Protein AF-A0A923IVT3-F1 (afdb_monomer)

pLDDT: mean 83.34, std 15.35, range [34.09, 95.38]

Sequence (209 aa):
MKKLLLTAAFALSLCFAANAQEEVVDNNPAEVTDGKTLSLDELKTQRAALVALAKSEEFLEKLAKADKLEAPKETGIGGLDALTSMAAKLIGQMKTTRGSIPQYYASITGQTMDGSPAGTVTPVQPDQLIALSKMFVTMGVELVKSSKELLTMPGEIKSAGVMKAMKALKSMAYIKNAFVALKQEISFNAKMTQNLIATNKMMHGDKSK

Solvent-accessible surface area (backbone atoms only — not comparable to full-atom values): 11736 Å² total; per-residue (Å²): 113,74,69,62,55,52,54,52,55,52,53,51,55,52,56,50,58,68,66,51,72,82,70,60,40,88,61,46,43,30,65,77,86,72,87,69,87,71,53,74,66,55,45,50,51,55,47,50,53,52,48,51,46,69,65,30,66,70,49,47,50,43,51,54,52,48,71,68,62,69,81,67,78,81,40,87,43,69,71,61,41,50,48,39,51,49,43,49,50,51,51,52,51,48,63,72,48,59,68,53,54,56,52,51,45,19,43,70,68,50,25,37,89,89,69,47,75,40,73,97,59,69,82,75,54,72,65,59,51,52,51,53,38,50,49,28,39,50,54,19,48,53,47,27,54,51,34,57,53,55,66,54,41,64,60,56,40,66,75,59,41,72,74,32,35,60,44,39,53,56,41,51,54,47,37,48,55,40,49,59,36,48,45,52,53,35,25,51,53,23,54,50,43,50,47,50,51,52,48,48,45,63,77,69,48,89,79,86,124

Organism: NCBI:txid2679964

Mean predicted aligned error: 8.21 Å

Secondary structure (DSSP, 8-state):
-HHHHHHHHHHHHHHHHHHHSS----S-TT---------HHHHHHHHHHHHHHHT-HHHHHHHHHHHT--PPPP-S-HHHHHHHHHHHHHHHHHHHHTTHHHHHHHHHHSB-TTSPBP-SPPPPPHHHHHHHHHHHHHHHHHHHHHHHHHTTHHHHHHHT-HHHHHHHHHHHHHHHHHHHHHHHHHHHHHHHHHHHHHHHHHHH-----

Structure (mmCIF, N/CA/C/O backbone):
data_AF-A0A923IVT3-F1
#
_entry.id   AF-A0A923IVT3-F1
#
loop_
_atom_site.group_PDB
_atom_site.id
_atom_site.type_symbol
_atom_site.label_atom_id
_atom_site.label_alt_id
_atom_site.label_comp_id
_atom_site.label_asym_id
_atom_site.label_entity_id
_atom_site.label_seq_id
_atom_site.pdbx_PDB_ins_code
_atom_site.Cartn_x
_atom_site.Cartn_y
_atom_site.Cartn_z
_atom_site.occupancy
_atom_site.B_iso_or_equiv
_atom_site.auth_seq_id
_atom_site.auth_comp_id
_atom_site.auth_asym_id
_atom_site.auth_atom_id
_atom_site.pdbx_PDB_model_num
ATOM 1 N N . MET A 1 1 ? -18.744 11.152 42.049 1.00 49.91 1 MET A N 1
ATOM 2 C CA . MET A 1 1 ? -18.759 10.292 40.839 1.00 49.91 1 MET A CA 1
ATOM 3 C C . MET A 1 1 ? -19.182 11.016 39.553 1.00 49.91 1 MET A C 1
ATOM 5 O O . MET A 1 1 ? -18.473 10.879 38.568 1.00 49.91 1 MET A O 1
ATOM 9 N N . LYS A 1 2 ? -20.246 11.842 39.530 1.00 43.47 2 LYS A N 1
ATOM 10 C CA . LYS A 1 2 ? -20.688 12.558 38.304 1.00 43.47 2 LYS A CA 1
ATOM 11 C C . LYS A 1 2 ? -19.651 13.520 37.690 1.00 43.47 2 LYS A C 1
ATOM 13 O O . LYS A 1 2 ? -19.520 13.556 36.476 1.00 43.47 2 LYS A O 1
ATOM 18 N N . LYS A 1 3 ? -18.876 14.250 38.508 1.00 42.06 3 LYS A N 1
ATOM 19 C CA . LYS A 1 3 ? -17.823 15.161 38.012 1.00 42.06 3 LYS A CA 1
ATOM 20 C C . LYS A 1 3 ? -16.677 14.421 37.305 1.00 42.06 3 LYS A C 1
ATOM 22 O O . LYS A 1 3 ? -16.226 14.888 36.276 1.00 42.06 3 LYS A O 1
ATOM 27 N N . LEU A 1 4 ? -16.274 13.244 37.796 1.00 43.44 4 LEU A N 1
ATOM 28 C CA . LEU A 1 4 ? -15.173 12.459 37.216 1.00 43.44 4 LEU A CA 1
ATOM 29 C C . LEU A 1 4 ? -15.527 11.886 35.828 1.00 43.44 4 LEU A C 1
ATOM 31 O O . LEU A 1 4 ? -14.702 11.894 34.921 1.00 43.44 4 LEU A O 1
ATOM 35 N N . LEU A 1 5 ? -16.775 11.433 35.658 1.00 45.53 5 LEU A N 1
ATOM 36 C CA . LEU A 1 5 ? -17.298 10.932 34.380 1.00 45.53 5 LEU A CA 1
ATOM 37 C C . LEU A 1 5 ? -17.397 12.035 33.320 1.00 45.53 5 LEU A C 1
ATOM 39 O O . LEU A 1 5 ? -17.109 11.788 32.152 1.00 45.53 5 LEU A O 1
ATOM 43 N N . LEU A 1 6 ? -17.768 13.250 33.731 1.00 44.78 6 LEU A N 1
ATOM 44 C CA . LEU A 1 6 ? -17.887 14.389 32.824 1.00 44.78 6 LEU A CA 1
ATOM 45 C C . LEU A 1 6 ? -16.512 14.846 32.315 1.00 44.78 6 LEU A C 1
ATOM 47 O O . LEU A 1 6 ? -16.351 15.079 31.120 1.00 44.78 6 LEU A O 1
ATOM 51 N N . THR A 1 7 ? -15.502 14.887 33.193 1.00 50.62 7 THR A N 1
ATOM 52 C CA . THR A 1 7 ? -14.124 15.231 32.810 1.00 50.62 7 THR A CA 1
ATOM 53 C C . THR A 1 7 ? -13.510 14.179 31.882 1.00 50.62 7 THR A C 1
ATOM 55 O O . THR A 1 7 ? -12.865 14.534 30.899 1.00 50.62 7 THR A O 1
ATOM 58 N N . ALA A 1 8 ? -13.761 12.888 32.134 1.00 51.12 8 ALA A N 1
ATOM 59 C CA . ALA A 1 8 ? -13.281 11.801 31.278 1.00 51.12 8 ALA A CA 1
ATOM 60 C C . ALA A 1 8 ? -13.935 11.814 29.884 1.00 51.12 8 ALA A C 1
ATOM 62 O O . ALA A 1 8 ? -13.245 11.625 28.885 1.00 51.12 8 ALA A O 1
ATOM 63 N N . ALA A 1 9 ? -15.242 12.090 29.796 1.00 51.19 9 ALA A N 1
ATOM 64 C CA . ALA A 1 9 ? -15.951 12.204 28.520 1.00 51.19 9 ALA A CA 1
ATOM 65 C C . ALA A 1 9 ? -15.475 13.410 27.686 1.00 51.19 9 ALA A C 1
ATOM 67 O O . ALA A 1 9 ? -15.351 13.309 26.463 1.00 51.19 9 ALA A O 1
ATOM 68 N N . PHE A 1 10 ? -15.163 14.534 28.342 1.00 51.41 10 PHE A N 1
ATOM 69 C CA . PHE A 1 10 ? -14.658 15.739 27.679 1.00 51.41 10 PHE A CA 1
ATOM 70 C C . PHE A 1 10 ? -13.213 15.562 27.180 1.00 51.41 10 PHE A C 1
ATOM 72 O O . PHE A 1 10 ? -12.909 15.917 26.041 1.00 51.41 10 PHE A O 1
ATOM 79 N N . ALA A 1 11 ? -12.349 14.926 27.981 1.00 54.00 11 ALA A N 1
ATOM 80 C CA . ALA A 1 11 ? -10.982 14.582 27.583 1.00 54.00 11 ALA A CA 1
ATOM 81 C C . ALA A 1 11 ? -10.954 13.577 26.416 1.00 54.00 11 ALA A C 1
ATOM 83 O O . ALA A 1 11 ? -10.226 13.788 25.448 1.00 54.00 11 ALA A O 1
ATOM 84 N N . LEU A 1 12 ? -11.812 12.544 26.442 1.00 52.41 12 LEU A N 1
ATOM 85 C CA . LEU A 1 12 ? -11.971 11.619 25.311 1.00 52.41 12 LEU A CA 1
ATOM 86 C C . LEU A 1 12 ? -12.385 12.373 24.038 1.00 52.41 12 LEU A C 1
ATOM 88 O O . LEU A 1 12 ? -11.792 12.171 22.982 1.00 52.41 12 LEU A O 1
ATOM 92 N N . SER A 1 13 ? -13.377 13.267 24.134 1.00 51.62 13 SER A N 1
ATOM 93 C CA . SER A 1 13 ? -13.879 14.046 22.994 1.00 51.62 13 SER A CA 1
ATOM 94 C C . SER A 1 13 ? -12.799 14.913 22.335 1.00 51.62 13 SER A C 1
ATOM 96 O O . SER A 1 13 ? -12.764 14.995 21.108 1.00 51.62 13 SER A O 1
ATOM 98 N N . LEU A 1 14 ? -11.926 15.544 23.126 1.00 49.97 14 LEU A N 1
ATOM 99 C CA . LEU A 1 14 ? -10.821 16.368 22.622 1.00 49.97 14 LEU A CA 1
ATOM 100 C C . LEU A 1 14 ? -9.714 15.516 21.981 1.00 49.97 14 LEU A C 1
ATOM 102 O O . LEU A 1 14 ? -9.237 15.856 20.899 1.00 49.97 14 LEU A O 1
ATOM 106 N N . CYS A 1 15 ? -9.363 14.372 22.580 1.00 52.56 15 CYS A N 1
ATOM 107 C CA . CYS A 1 15 ? -8.371 13.454 22.013 1.00 52.56 15 CYS A CA 1
ATOM 108 C C . CYS A 1 15 ? -8.824 12.825 20.683 1.00 52.56 15 CYS A C 1
ATOM 110 O O . CYS A 1 15 ? -7.989 12.592 19.808 1.00 52.56 15 CYS A O 1
ATOM 112 N N . PHE A 1 16 ? -10.123 12.557 20.502 1.00 50.38 16 PHE A N 1
ATOM 113 C CA . PHE A 1 16 ? -10.639 12.022 19.238 1.00 50.38 16 PHE A CA 1
ATOM 114 C C . PHE A 1 16 ? -10.675 13.065 18.114 1.00 50.38 16 PHE A C 1
ATOM 116 O O . PHE A 1 16 ? -10.374 12.712 16.978 1.00 50.38 16 PHE A O 1
ATOM 123 N N . ALA A 1 17 ? -11.016 14.323 18.417 1.00 47.88 17 ALA A N 1
ATOM 124 C CA . ALA A 1 17 ? -11.112 15.383 17.413 1.00 47.88 17 ALA A CA 1
ATOM 125 C C . ALA A 1 17 ? -9.734 15.818 16.882 1.00 47.88 17 ALA A C 1
ATOM 127 O O . ALA A 1 17 ? -9.557 15.906 15.672 1.00 47.88 17 ALA A O 1
ATOM 128 N N . ALA A 1 18 ? -8.745 16.012 17.763 1.00 42.53 18 ALA A N 1
ATOM 129 C CA . ALA A 1 18 ? -7.409 16.461 17.358 1.00 42.53 18 ALA A CA 1
ATOM 130 C C . ALA A 1 18 ? -6.638 15.402 16.548 1.00 42.53 18 ALA A C 1
ATOM 132 O O . ALA A 1 18 ? -5.974 15.733 15.576 1.00 42.53 18 ALA A O 1
ATOM 133 N N . ASN A 1 19 ? -6.773 14.113 16.889 1.00 46.75 19 ASN A N 1
ATOM 134 C CA . ASN A 1 19 ? -6.046 13.050 16.188 1.00 46.75 19 ASN A CA 1
ATOM 135 C C . ASN A 1 19 ? -6.720 12.589 14.879 1.00 46.75 19 ASN A C 1
ATOM 137 O O . ASN A 1 19 ? -6.150 11.758 14.179 1.00 46.75 19 ASN A O 1
ATOM 141 N N . ALA A 1 20 ? -7.962 12.985 14.577 1.00 44.94 20 ALA A N 1
ATOM 142 C CA . ALA A 1 20 ? -8.670 12.520 13.373 1.00 44.94 20 ALA A CA 1
ATOM 143 C C . ALA A 1 20 ? -8.278 13.293 12.101 1.00 44.94 20 ALA A C 1
ATOM 145 O O . ALA A 1 20 ? -8.472 12.785 11.001 1.00 44.94 20 ALA A O 1
ATOM 146 N N . GLN A 1 21 ? -7.728 14.500 12.250 1.00 47.06 21 GLN A N 1
ATOM 147 C CA . GLN A 1 21 ? -7.493 15.428 11.143 1.00 47.06 21 GLN A CA 1
ATOM 148 C C . GLN A 1 21 ? -6.134 15.230 10.443 1.00 47.06 21 GLN A C 1
ATOM 150 O O . GLN A 1 21 ? -5.977 15.661 9.308 1.00 47.06 21 GLN A O 1
ATOM 155 N N . GLU A 1 22 ? -5.171 14.555 11.081 1.00 47.44 22 GLU A N 1
ATOM 156 C CA . GLU A 1 22 ? -3.781 14.455 10.595 1.00 47.44 22 GLU A CA 1
ATOM 157 C C . GLU A 1 22 ? -3.505 13.248 9.670 1.00 47.44 22 GLU A C 1
ATOM 159 O O . GLU A 1 22 ? -2.456 13.177 9.036 1.00 47.44 22 GLU A O 1
ATOM 164 N N . GLU A 1 23 ? -4.446 12.307 9.533 1.00 57.28 23 GLU A N 1
ATOM 165 C CA . GLU A 1 23 ? -4.222 11.025 8.831 1.00 57.28 23 GLU A CA 1
ATOM 166 C C . GLU A 1 23 ? -5.288 10.690 7.777 1.00 57.28 23 GLU A C 1
ATOM 168 O O . GLU A 1 23 ? -5.438 9.535 7.366 1.00 57.28 23 GLU A O 1
ATOM 173 N N . VAL A 1 24 ? -6.041 11.687 7.312 1.00 65.44 24 VAL A N 1
ATOM 174 C CA . VAL A 1 24 ? -6.995 11.466 6.222 1.00 65.44 24 VAL A CA 1
ATOM 175 C C . VAL A 1 24 ? -6.224 11.161 4.936 1.00 65.44 24 VAL A C 1
ATOM 177 O O . VAL A 1 24 ? -5.311 11.880 4.521 1.00 65.44 24 VAL A O 1
ATOM 180 N N . VAL A 1 25 ? -6.558 10.038 4.303 1.00 75.88 25 VAL A N 1
ATOM 181 C CA . VAL A 1 25 ? -6.079 9.715 2.961 1.00 75.88 25 VAL A CA 1
ATOM 182 C C . VAL A 1 25 ? -7.060 10.331 1.969 1.00 75.88 25 VAL A C 1
ATOM 184 O O . VAL A 1 25 ? -8.093 9.745 1.659 1.00 75.88 25 VAL A O 1
ATOM 187 N N . ASP A 1 26 ? -6.746 11.543 1.511 1.00 79.94 26 ASP A N 1
ATOM 188 C CA . ASP A 1 26 ? -7.652 12.328 0.659 1.00 79.94 26 ASP A CA 1
ATOM 189 C C . ASP A 1 26 ? -7.640 11.892 -0.811 1.00 79.94 26 ASP A C 1
ATOM 191 O O . ASP A 1 26 ? -8.651 12.012 -1.503 1.00 79.94 26 ASP A O 1
ATOM 195 N N . ASN A 1 27 ? -6.513 11.343 -1.270 1.00 83.44 27 ASN A N 1
ATOM 196 C CA . ASN A 1 27 ? -6.292 10.908 -2.647 1.00 83.44 27 ASN A CA 1
ATOM 197 C C . ASN A 1 27 ? -5.852 9.448 -2.685 1.00 83.44 27 ASN A C 1
ATOM 199 O O . ASN A 1 27 ? -5.198 8.965 -1.755 1.00 83.44 27 ASN A O 1
ATOM 203 N N . ASN A 1 28 ? -6.176 8.755 -3.778 1.00 87.44 28 ASN A N 1
ATOM 204 C CA . ASN A 1 28 ? -5.785 7.364 -3.946 1.00 87.44 28 ASN A CA 1
ATOM 205 C C . ASN A 1 28 ? -4.244 7.270 -4.018 1.00 87.44 28 ASN A C 1
ATOM 207 O O . ASN A 1 28 ? -3.651 7.792 -4.959 1.00 87.44 28 ASN A O 1
ATOM 211 N N . PRO A 1 29 ? -3.568 6.592 -3.069 1.00 84.62 29 PRO A N 1
ATOM 212 C CA . PRO A 1 29 ? -2.105 6.508 -3.056 1.00 84.62 29 PRO A CA 1
ATOM 213 C C . PRO A 1 29 ? -1.514 5.786 -4.275 1.00 84.62 29 PRO A C 1
ATOM 215 O O . PRO A 1 29 ? -0.323 5.952 -4.549 1.00 84.62 29 PRO A O 1
ATOM 218 N N . ALA A 1 30 ? -2.323 4.993 -4.982 1.00 86.75 30 ALA A N 1
ATOM 219 C CA . ALA A 1 30 ? -1.952 4.298 -6.210 1.00 86.75 30 ALA A CA 1
ATOM 220 C C . ALA A 1 30 ? -2.252 5.092 -7.491 1.00 86.75 30 ALA A C 1
ATOM 222 O O . ALA A 1 30 ? -1.896 4.640 -8.583 1.00 86.75 30 ALA A O 1
ATOM 223 N N . GLU A 1 31 ? -2.911 6.246 -7.384 1.00 79.81 31 GLU A N 1
ATOM 224 C CA . GLU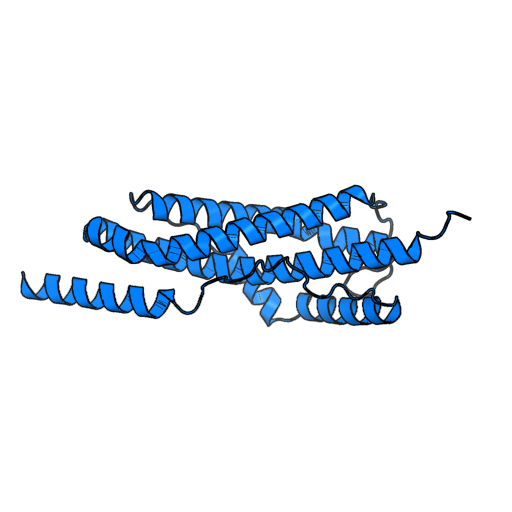 A 1 31 ? -3.131 7.125 -8.524 1.00 79.81 31 GLU A CA 1
ATOM 225 C C . GLU A 1 31 ? -1.811 7.776 -8.935 1.00 79.81 31 GLU A C 1
ATOM 227 O O . GLU A 1 31 ? -1.041 8.268 -8.107 1.00 79.81 31 GLU A O 1
ATOM 232 N N . VAL A 1 32 ? -1.533 7.743 -10.234 1.00 66.94 32 VAL A N 1
ATOM 233 C CA . VAL A 1 32 ? -0.374 8.410 -10.816 1.00 66.94 32 VAL A CA 1
ATOM 234 C C . VAL A 1 32 ? -0.904 9.484 -11.737 1.00 66.94 32 VAL A C 1
ATOM 236 O O . VAL A 1 32 ? -1.558 9.209 -12.738 1.00 66.94 32 VAL A O 1
ATOM 239 N N . THR A 1 33 ? -0.665 10.719 -11.318 1.00 56.59 33 THR A N 1
ATOM 240 C CA . THR A 1 33 ? -1.232 11.938 -11.896 1.00 56.59 33 THR A CA 1
ATOM 241 C C . THR A 1 33 ? -0.481 12.423 -13.131 1.00 56.59 33 THR A C 1
ATOM 243 O O . THR A 1 33 ? -0.983 13.274 -13.860 1.00 56.59 33 THR A O 1
ATOM 246 N N . ASP A 1 34 ? 0.702 11.871 -13.404 1.00 56.25 34 ASP A N 1
ATOM 247 C CA . ASP A 1 34 ? 1.522 12.292 -14.532 1.00 56.25 34 ASP A CA 1
ATOM 248 C C . ASP A 1 34 ? 1.176 11.472 -15.779 1.00 56.25 34 ASP A C 1
ATOM 250 O O . ASP A 1 34 ? 1.720 10.398 -16.022 1.00 56.25 34 ASP A O 1
ATOM 254 N N . GLY A 1 35 ? 0.297 12.020 -16.622 1.00 57.41 35 GLY A N 1
ATOM 255 C CA . GLY A 1 35 ? 0.007 11.506 -17.969 1.00 57.41 35 GLY A CA 1
ATOM 256 C C . GLY A 1 35 ? 1.160 11.678 -18.973 1.00 57.41 35 GLY A C 1
ATOM 257 O O . GLY A 1 35 ? 0.973 11.474 -20.173 1.00 57.41 35 GLY A O 1
ATOM 258 N N . LYS A 1 36 ? 2.351 12.083 -18.513 1.00 68.38 36 LYS A N 1
ATOM 259 C CA . LYS A 1 36 ? 3.537 12.248 -19.354 1.00 68.38 36 LYS A CA 1
ATOM 260 C C . LYS A 1 36 ? 4.105 10.871 -19.699 1.00 68.38 36 LYS A C 1
ATOM 262 O O . LYS A 1 36 ? 4.458 10.091 -18.819 1.00 68.38 36 LYS A O 1
ATOM 267 N N . THR A 1 37 ? 4.258 10.595 -20.992 1.00 77.00 37 THR A N 1
ATOM 268 C CA . THR A 1 37 ? 5.040 9.436 -21.441 1.00 77.00 37 THR A CA 1
ATOM 269 C C . THR A 1 37 ? 6.512 9.702 -21.134 1.00 77.00 37 THR A C 1
ATOM 271 O O . THR A 1 37 ? 7.089 10.653 -21.657 1.00 77.00 37 THR A O 1
ATOM 274 N N . LEU A 1 38 ? 7.098 8.894 -20.250 1.00 84.25 38 LEU A N 1
ATOM 275 C CA . LEU A 1 38 ? 8.507 8.984 -19.874 1.00 84.25 38 LEU A CA 1
ATOM 276 C C . LEU A 1 38 ? 9.379 8.224 -20.877 1.00 84.25 38 LEU A C 1
ATOM 278 O O . LEU A 1 38 ? 8.995 7.166 -21.374 1.00 84.25 38 LEU A O 1
ATOM 282 N N . SER A 1 39 ? 10.569 8.750 -21.145 1.00 89.56 39 SER A N 1
ATOM 283 C CA . SER A 1 39 ? 11.627 8.044 -21.869 1.00 89.56 39 SER A CA 1
ATOM 284 C C . SER A 1 39 ? 12.197 6.883 -21.044 1.00 89.56 39 SER A C 1
ATOM 286 O O . SER A 1 39 ? 12.030 6.814 -19.824 1.00 89.56 39 SER A O 1
ATOM 288 N N . LEU A 1 40 ? 12.935 5.976 -21.693 1.00 88.94 40 LEU A N 1
ATOM 289 C CA . LEU A 1 40 ? 13.539 4.829 -21.011 1.00 88.94 40 LEU A CA 1
ATOM 290 C C . LEU A 1 40 ? 14.540 5.255 -19.923 1.00 88.94 40 LEU A C 1
ATOM 292 O O . LEU A 1 40 ? 14.640 4.596 -18.888 1.00 88.94 40 LEU A O 1
ATOM 296 N N . ASP A 1 41 ? 15.257 6.359 -20.1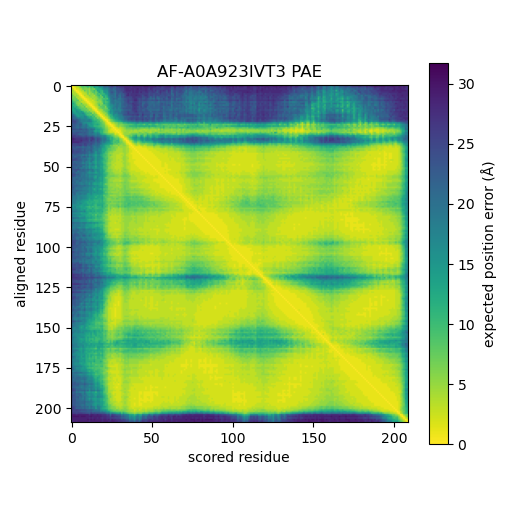27 1.00 91.25 41 ASP A N 1
ATOM 297 C CA . ASP A 1 41 ? 16.225 6.868 -19.152 1.00 91.25 41 ASP A CA 1
ATOM 298 C C . ASP A 1 41 ? 15.543 7.591 -17.981 1.00 91.25 41 ASP A C 1
ATOM 300 O O . ASP A 1 41 ? 15.950 7.412 -16.827 1.00 91.25 41 ASP A O 1
ATOM 304 N N . GLU A 1 42 ? 14.437 8.302 -18.228 1.00 90.75 42 GLU A N 1
ATOM 305 C CA . GLU A 1 42 ? 13.569 8.817 -17.159 1.00 90.75 42 GLU A CA 1
ATOM 306 C C . GLU A 1 42 ? 12.962 7.661 -16.341 1.00 90.75 42 GLU A C 1
ATOM 308 O O . GLU A 1 42 ? 12.973 7.707 -15.109 1.00 90.75 42 GLU A O 1
ATOM 313 N N . LEU A 1 43 ? 12.515 6.579 -16.995 1.00 92.06 43 LEU A N 1
ATOM 314 C CA . LEU A 1 43 ? 12.004 5.381 -16.319 1.00 92.06 43 LEU A CA 1
ATOM 315 C C . LEU A 1 43 ? 13.080 4.685 -15.481 1.00 92.06 43 LEU A C 1
ATOM 317 O O . LEU A 1 43 ? 12.803 4.289 -14.348 1.00 92.06 43 LEU A O 1
ATOM 321 N N . LYS A 1 44 ? 14.313 4.555 -15.990 1.00 92.38 44 LYS A N 1
ATOM 322 C CA . LYS A 1 44 ? 15.449 4.027 -15.213 1.00 92.38 44 LYS A CA 1
ATOM 323 C C . LYS A 1 44 ? 15.739 4.891 -13.989 1.00 92.38 44 LYS A C 1
ATOM 325 O O . LYS A 1 44 ? 15.919 4.340 -12.906 1.00 92.38 44 LYS A O 1
ATOM 330 N N . THR A 1 45 ? 15.736 6.211 -14.148 1.00 93.44 45 THR A N 1
ATOM 331 C CA . THR A 1 45 ? 15.995 7.164 -13.058 1.00 93.44 45 THR A CA 1
ATOM 332 C C . THR A 1 45 ? 14.919 7.074 -11.979 1.00 93.44 45 THR A C 1
ATOM 334 O O . THR A 1 45 ? 15.229 6.890 -10.801 1.00 93.44 45 THR A O 1
ATOM 337 N N . GLN A 1 46 ? 13.646 7.115 -12.379 1.00 91.94 46 GLN A N 1
ATOM 338 C CA . GLN A 1 46 ? 12.513 6.962 -11.466 1.00 91.94 46 GLN A CA 1
ATOM 339 C C . GLN A 1 46 ? 12.580 5.623 -10.720 1.00 91.94 46 GLN A C 1
ATOM 341 O O . GLN A 1 46 ? 12.391 5.568 -9.505 1.00 91.94 46 GLN A O 1
ATOM 346 N N . ARG A 1 47 ? 12.896 4.538 -11.432 1.00 94.06 47 ARG A N 1
ATOM 347 C CA . ARG A 1 47 ? 13.045 3.206 -10.846 1.00 94.06 47 ARG A CA 1
ATOM 348 C C . ARG A 1 47 ? 14.195 3.132 -9.850 1.00 94.06 47 ARG A C 1
ATOM 350 O O . ARG A 1 47 ? 14.013 2.541 -8.793 1.00 94.06 47 ARG A O 1
ATOM 357 N N . ALA A 1 48 ? 15.342 3.740 -10.146 1.00 93.56 48 ALA A N 1
ATOM 358 C CA . ALA A 1 48 ? 16.472 3.788 -9.221 1.00 93.56 48 ALA A CA 1
ATOM 359 C C . ALA A 1 48 ? 16.098 4.507 -7.915 1.00 93.56 48 ALA A C 1
ATOM 361 O O . ALA A 1 48 ? 16.406 4.007 -6.834 1.00 93.56 48 ALA A O 1
ATOM 362 N N . ALA A 1 49 ? 15.354 5.615 -7.999 1.00 93.75 49 ALA A N 1
ATOM 363 C CA . ALA A 1 49 ? 14.832 6.309 -6.822 1.00 93.75 49 ALA A CA 1
ATOM 364 C C . ALA A 1 49 ? 13.849 5.438 -6.017 1.00 93.75 49 ALA A C 1
ATOM 366 O O . ALA A 1 49 ? 13.922 5.397 -4.790 1.00 93.75 49 ALA A O 1
ATOM 367 N N . LEU A 1 50 ? 12.967 4.690 -6.689 1.00 94.38 50 LEU A N 1
ATOM 368 C CA . LEU A 1 50 ? 12.058 3.751 -6.022 1.00 94.38 50 LEU A CA 1
ATOM 369 C C . LEU A 1 50 ? 12.815 2.588 -5.362 1.00 94.38 50 LEU A C 1
ATOM 371 O O . LEU A 1 50 ? 12.486 2.207 -4.244 1.00 94.38 50 LEU A O 1
ATOM 375 N N . VAL A 1 51 ? 13.847 2.041 -6.008 1.00 94.88 51 VAL A N 1
ATOM 376 C CA . VAL A 1 51 ? 14.712 1.009 -5.411 1.00 94.88 51 VAL A CA 1
ATOM 377 C C . VAL A 1 51 ? 15.460 1.558 -4.193 1.00 94.88 51 VAL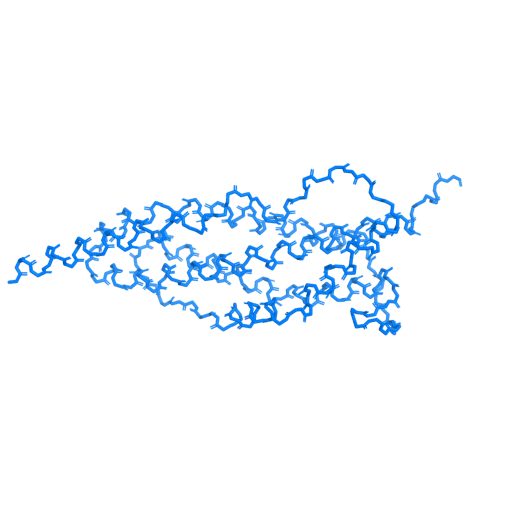 A C 1
ATOM 379 O O . VAL A 1 51 ? 15.561 0.863 -3.186 1.00 94.88 51 VAL A O 1
ATOM 382 N N . ALA A 1 52 ? 15.954 2.797 -4.253 1.00 94.38 52 ALA A N 1
ATOM 383 C CA . ALA A 1 52 ? 16.592 3.450 -3.113 1.00 94.38 52 ALA A CA 1
ATOM 384 C C . ALA A 1 52 ? 15.608 3.642 -1.948 1.00 94.38 52 ALA A C 1
ATOM 386 O O . ALA A 1 52 ? 15.948 3.323 -0.811 1.00 94.38 52 ALA A O 1
ATOM 387 N N . LEU A 1 53 ? 14.373 4.073 -2.232 1.00 92.44 53 LEU A N 1
ATOM 388 C CA . LEU A 1 53 ? 13.303 4.151 -1.235 1.00 92.44 53 LEU A CA 1
ATOM 389 C C . LEU A 1 53 ? 13.007 2.778 -0.618 1.00 92.44 53 LEU A C 1
ATOM 391 O O . LEU A 1 53 ? 12.917 2.672 0.596 1.00 92.44 53 LEU A O 1
ATOM 395 N N . ALA A 1 54 ? 12.911 1.720 -1.429 1.00 92.00 54 ALA A N 1
ATOM 396 C CA . ALA A 1 54 ? 12.643 0.363 -0.944 1.00 92.00 54 ALA A CA 1
ATOM 397 C C . ALA A 1 54 ? 13.729 -0.174 0.006 1.00 92.00 54 ALA A C 1
ATOM 399 O O . ALA A 1 54 ? 13.464 -1.076 0.798 1.00 92.00 54 ALA A O 1
ATOM 400 N N . LYS A 1 55 ? 14.948 0.369 -0.091 1.00 91.19 55 LYS A N 1
ATOM 401 C CA . LYS A 1 55 ? 16.100 0.025 0.750 1.00 91.19 55 LYS A CA 1
ATOM 402 C C . LYS A 1 55 ? 16.312 0.999 1.907 1.00 91.19 55 LYS A C 1
ATOM 404 O O . LYS A 1 55 ? 17.206 0.763 2.716 1.00 91.19 55 LYS A O 1
ATOM 409 N N . SER A 1 56 ? 15.562 2.099 1.974 1.00 92.75 56 SER A N 1
ATOM 410 C CA . SER A 1 56 ? 15.755 3.078 3.036 1.00 92.75 56 SER A CA 1
ATOM 411 C C . SER A 1 56 ? 15.320 2.486 4.372 1.00 92.75 56 SER A C 1
ATOM 413 O O . SER A 1 56 ? 14.300 1.800 4.468 1.00 92.75 56 SER A O 1
ATOM 415 N N . GLU A 1 57 ? 16.097 2.763 5.416 1.00 92.88 57 GLU A N 1
ATOM 416 C CA . GLU A 1 57 ? 15.791 2.314 6.776 1.00 92.88 57 GLU A CA 1
ATOM 417 C C . GLU 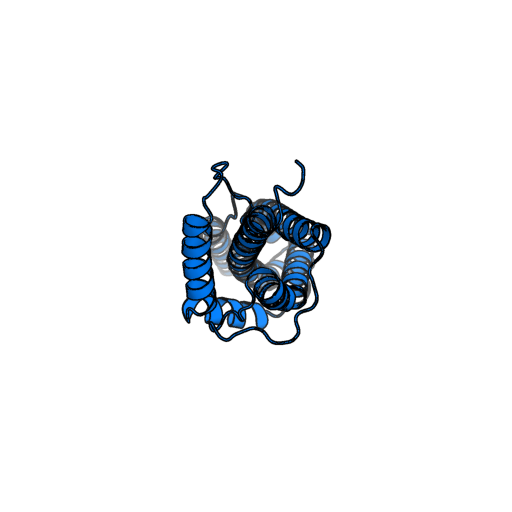A 1 57 ? 14.398 2.781 7.204 1.00 92.88 57 GLU A C 1
ATOM 419 O O . GLU A 1 57 ? 13.606 1.991 7.706 1.00 92.88 57 GLU A O 1
ATOM 424 N N . GLU A 1 58 ? 14.046 4.028 6.880 1.00 89.75 58 GLU A N 1
ATOM 425 C CA . GLU A 1 58 ? 12.727 4.589 7.163 1.00 89.75 58 GLU A CA 1
ATOM 426 C C . GLU A 1 58 ? 11.593 3.739 6.562 1.00 89.75 58 GLU A C 1
ATOM 428 O O . GLU A 1 58 ? 10.614 3.427 7.244 1.00 89.75 58 GLU A O 1
ATOM 433 N N . PHE A 1 59 ? 11.715 3.342 5.291 1.00 88.56 59 PHE A N 1
ATOM 434 C CA . PHE A 1 59 ? 10.698 2.534 4.622 1.00 88.56 59 PHE A CA 1
ATOM 435 C C . PHE A 1 59 ? 10.633 1.121 5.210 1.00 88.56 59 PHE A C 1
ATOM 437 O O . PHE A 1 59 ? 9.544 0.629 5.511 1.00 88.56 59 PHE A O 1
ATOM 444 N N . LEU A 1 60 ? 11.787 0.495 5.449 1.00 90.75 60 LEU A N 1
ATOM 445 C CA . LEU A 1 60 ? 11.874 -0.839 6.045 1.00 90.75 60 LEU A CA 1
ATOM 446 C C . LEU A 1 60 ? 11.308 -0.876 7.470 1.00 90.75 60 LEU A C 1
ATOM 448 O O . LEU A 1 60 ? 10.585 -1.809 7.821 1.00 90.75 60 LEU A O 1
ATOM 452 N N . GLU A 1 61 ? 11.560 0.153 8.278 1.00 90.62 61 GLU A N 1
ATOM 453 C CA . GLU A 1 61 ? 10.965 0.285 9.605 1.00 90.62 61 GLU A CA 1
ATOM 454 C C . GLU A 1 61 ? 9.444 0.399 9.547 1.00 90.62 61 GLU A C 1
ATOM 456 O O . GLU A 1 61 ? 8.744 -0.205 10.364 1.00 90.62 61 GLU A O 1
ATOM 461 N N . LYS A 1 62 ? 8.919 1.189 8.605 1.00 87.69 62 LYS A N 1
ATOM 462 C CA . LYS A 1 62 ? 7.475 1.362 8.414 1.00 87.69 62 LYS A CA 1
ATOM 463 C C . LYS A 1 62 ? 6.814 0.045 8.014 1.00 87.69 62 LYS A C 1
ATOM 465 O O . LYS A 1 62 ? 5.793 -0.309 8.603 1.00 87.69 62 LYS A O 1
ATOM 470 N N . LEU A 1 63 ? 7.437 -0.723 7.116 1.00 88.50 63 LEU A N 1
ATOM 471 C CA . LEU A 1 63 ? 6.988 -2.077 6.776 1.00 88.50 63 LEU A CA 1
ATOM 472 C C . LEU A 1 63 ? 7.038 -3.016 7.984 1.00 88.50 63 LEU A C 1
ATOM 474 O O . LEU A 1 63 ? 6.057 -3.694 8.276 1.00 88.50 63 LEU A O 1
ATOM 478 N N . ALA A 1 64 ? 8.138 -3.018 8.738 1.00 90.44 64 ALA A N 1
ATOM 479 C CA . ALA A 1 64 ? 8.278 -3.867 9.918 1.00 90.44 64 ALA A CA 1
ATOM 480 C C . ALA A 1 64 ? 7.258 -3.517 11.017 1.00 90.44 64 ALA A C 1
ATOM 482 O O . ALA A 1 64 ? 6.741 -4.408 11.694 1.00 90.44 64 ALA A O 1
ATOM 483 N N . LYS A 1 65 ? 6.945 -2.227 11.197 1.00 88.69 65 LYS A N 1
ATOM 484 C CA . LYS A 1 65 ? 5.886 -1.757 12.103 1.00 88.69 65 LYS A CA 1
ATOM 485 C C . LYS A 1 65 ? 4.518 -2.238 11.626 1.00 88.69 65 LYS A C 1
ATOM 487 O O . LYS A 1 65 ? 3.781 -2.795 12.434 1.00 88.69 65 LYS A O 1
ATOM 492 N N . ALA A 1 66 ? 4.218 -2.100 10.333 1.00 88.38 66 ALA A N 1
ATOM 493 C CA . ALA A 1 66 ? 2.986 -2.605 9.728 1.00 88.38 66 ALA A CA 1
ATOM 494 C C . ALA A 1 66 ? 2.837 -4.122 9.904 1.00 88.38 66 ALA A C 1
ATOM 496 O O . ALA A 1 66 ? 1.755 -4.624 10.204 1.00 88.38 66 ALA A O 1
ATOM 497 N N . ASP A 1 67 ? 3.942 -4.857 9.775 1.00 89.31 67 ASP A N 1
ATOM 498 C CA . ASP A 1 67 ? 3.930 -6.309 9.872 1.00 89.31 67 ASP A CA 1
ATOM 499 C C . ASP A 1 67 ? 3.626 -6.811 11.284 1.00 89.31 67 ASP A C 1
ATOM 501 O O . ASP A 1 67 ? 3.007 -7.870 11.424 1.00 89.31 67 ASP A O 1
ATOM 505 N N . LYS A 1 68 ? 3.995 -6.023 12.298 1.00 91.81 68 LYS A N 1
ATOM 506 C CA . LYS A 1 68 ? 3.733 -6.272 13.721 1.00 91.81 68 LYS A CA 1
ATOM 507 C C . LYS A 1 68 ? 2.374 -5.752 14.198 1.00 91.81 68 LYS A C 1
ATOM 509 O O . LYS A 1 68 ? 2.057 -5.912 15.374 1.00 91.81 68 LYS A O 1
ATOM 514 N N . LEU A 1 69 ? 1.585 -5.103 13.338 1.00 91.81 69 LEU A N 1
ATOM 515 C CA . LEU A 1 69 ? 0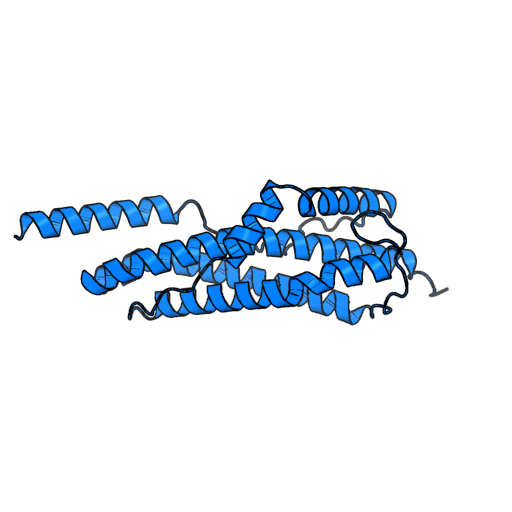.249 -4.656 13.717 1.00 91.81 69 LEU A CA 1
ATOM 516 C C . LEU A 1 69 ? -0.661 -5.866 13.935 1.00 91.81 69 LEU A C 1
ATOM 518 O O . LEU A 1 69 ? -0.925 -6.645 13.020 1.00 91.81 69 LEU A O 1
ATOM 522 N N . GLU A 1 70 ? -1.174 -5.980 15.155 1.00 92.06 70 GLU A N 1
ATOM 523 C CA . GLU A 1 70 ? -2.154 -6.989 15.537 1.00 92.06 70 GLU A CA 1
ATOM 524 C C . GLU A 1 70 ? -3.534 -6.352 15.643 1.00 92.06 70 GLU A C 1
ATOM 526 O O . GLU A 1 70 ? -3.726 -5.360 16.354 1.00 92.06 70 GLU A O 1
ATOM 531 N N . ALA A 1 71 ? -4.502 -6.931 14.933 1.00 92.56 71 ALA A N 1
ATOM 532 C CA . ALA A 1 71 ? -5.875 -6.464 14.989 1.00 92.56 71 ALA A CA 1
ATOM 533 C C . ALA A 1 71 ? -6.427 -6.646 16.417 1.00 92.56 71 ALA A C 1
ATOM 535 O O . ALA A 1 71 ? -6.380 -7.754 16.964 1.00 92.56 71 ALA A O 1
ATOM 536 N N . PRO A 1 72 ? -6.954 -5.584 17.050 1.00 91.75 72 PRO A N 1
ATOM 537 C CA . PRO A 1 72 ? -7.568 -5.702 18.361 1.00 91.75 72 PRO A CA 1
ATOM 538 C C . PRO A 1 72 ? -8.870 -6.503 18.285 1.00 91.75 72 PRO A C 1
ATOM 540 O O . PRO A 1 72 ? -9.492 -6.640 17.234 1.00 91.75 72 PRO A O 1
ATOM 543 N N . LYS A 1 73 ? -9.317 -6.999 19.443 1.00 92.31 73 LYS A N 1
ATOM 544 C CA . LYS A 1 73 ? -10.641 -7.620 19.573 1.00 92.31 73 LYS A CA 1
ATOM 545 C C . LYS A 1 73 ? -11.744 -6.611 19.259 1.00 92.31 73 LYS A C 1
ATOM 547 O O . LYS A 1 73 ? -11.597 -5.423 19.547 1.00 92.31 73 LYS A O 1
ATOM 552 N N . GLU A 1 74 ? -12.871 -7.130 18.784 1.00 93.12 74 GLU A N 1
ATOM 553 C CA . GLU A 1 74 ? -14.060 -6.341 18.476 1.00 93.12 74 GLU A CA 1
ATOM 554 C C . GLU A 1 74 ? -14.499 -5.447 19.643 1.00 93.12 74 GLU A C 1
ATOM 556 O O . GLU A 1 74 ? -14.486 -5.804 20.835 1.00 93.12 74 GLU A O 1
ATOM 561 N N . THR A 1 75 ? -14.902 -4.245 19.264 1.00 91.75 75 THR A N 1
ATOM 562 C CA . THR A 1 75 ? -15.348 -3.179 20.155 1.00 91.75 75 THR A CA 1
ATOM 563 C C . THR A 1 75 ? -16.848 -3.268 20.426 1.00 91.75 75 THR A C 1
ATOM 565 O O . THR A 1 75 ? -17.307 -2.807 21.478 1.00 91.75 75 THR A O 1
ATOM 568 N N . GLY A 1 76 ? -17.603 -3.903 19.522 1.00 91.12 76 GLY A N 1
ATOM 569 C CA . GLY A 1 76 ? -19.063 -3.927 19.512 1.00 91.12 76 GLY A CA 1
ATOM 570 C C . GLY A 1 76 ? -19.670 -2.638 18.951 1.00 91.12 76 GLY A C 1
ATOM 571 O O . GLY A 1 76 ? -20.807 -2.303 19.312 1.00 91.12 76 GLY A O 1
ATOM 572 N N . ILE A 1 77 ? -18.897 -1.893 18.151 1.00 91.62 77 ILE A N 1
ATOM 573 C CA . ILE A 1 77 ? -19.302 -0.706 17.388 1.00 91.62 77 ILE A CA 1
ATOM 574 C C . ILE A 1 77 ? -19.141 -1.081 15.915 1.00 91.62 77 ILE A C 1
ATOM 576 O O . ILE A 1 77 ? -18.020 -1.183 15.424 1.00 91.62 77 ILE A O 1
ATOM 580 N N . GLY A 1 78 ? -20.261 -1.300 15.220 1.00 90.38 78 GLY A N 1
ATOM 581 C CA . GLY A 1 78 ? -20.266 -1.930 13.895 1.00 90.38 78 GLY A CA 1
ATOM 582 C C . GLY A 1 78 ? -19.363 -1.242 12.867 1.00 90.38 78 GLY A C 1
ATOM 583 O O . GLY A 1 78 ? -18.581 -1.925 12.209 1.00 90.38 78 GLY A O 1
ATOM 584 N N . GLY A 1 79 ? -19.411 0.093 12.769 1.00 90.38 79 GLY A N 1
ATOM 585 C CA . GLY A 1 79 ? -18.556 0.850 11.848 1.00 90.38 79 GLY A CA 1
ATOM 586 C C . GLY A 1 79 ? -17.066 0.681 12.154 1.00 90.38 79 GLY A C 1
ATOM 587 O O . GLY A 1 79 ? -16.259 0.418 11.264 1.00 90.38 79 GLY A O 1
ATOM 588 N N . LEU A 1 80 ? -16.699 0.732 13.434 1.00 92.50 80 LEU A N 1
ATOM 589 C CA . LEU A 1 80 ? -15.310 0.606 13.866 1.00 92.50 80 LEU A CA 1
ATOM 590 C C . LEU A 1 80 ? -14.755 -0.815 13.699 1.00 92.50 80 LEU A C 1
ATOM 592 O O . LEU A 1 80 ? -13.592 -0.991 13.324 1.00 92.50 80 LEU A O 1
ATOM 596 N N . ASP A 1 81 ? -15.579 -1.829 13.954 1.00 94.69 81 ASP A N 1
ATOM 597 C CA . ASP A 1 81 ? -15.205 -3.236 13.787 1.00 94.69 81 ASP A CA 1
ATOM 598 C C . ASP A 1 81 ? -15.050 -3.588 12.293 1.00 94.69 81 ASP A C 1
ATOM 600 O O . ASP A 1 81 ? -14.104 -4.287 11.909 1.00 94.69 81 ASP A O 1
ATOM 604 N N . ALA A 1 82 ? -15.896 -3.013 11.428 1.00 94.12 82 ALA A N 1
ATOM 605 C CA . ALA A 1 82 ? -15.765 -3.122 9.976 1.00 94.12 82 ALA A CA 1
ATOM 606 C C . ALA A 1 82 ? -14.467 -2.472 9.463 1.00 94.12 82 ALA A C 1
ATOM 608 O O . ALA A 1 82 ? -13.724 -3.102 8.706 1.00 94.12 82 ALA A O 1
ATOM 609 N N . LEU A 1 83 ? -14.141 -1.257 9.923 1.00 93.94 83 LEU A N 1
ATOM 610 C CA . LEU A 1 83 ? -12.890 -0.573 9.569 1.00 93.94 83 LEU A CA 1
ATOM 611 C C . LEU A 1 83 ? -11.650 -1.334 10.049 1.00 93.94 83 LEU A C 1
ATOM 613 O O . LEU A 1 83 ? -10.676 -1.462 9.307 1.00 93.94 83 LEU A O 1
ATOM 617 N N . THR A 1 84 ? -11.694 -1.882 11.266 1.00 95.06 84 THR A N 1
ATOM 618 C CA . THR A 1 84 ? -10.608 -2.707 11.821 1.00 95.06 84 THR A CA 1
ATOM 619 C C . THR A 1 84 ? -10.371 -3.947 10.957 1.00 95.06 84 THR A C 1
ATOM 621 O O . THR A 1 84 ? -9.230 -4.248 10.596 1.00 95.06 84 THR A O 1
ATOM 624 N N . SER A 1 85 ? -11.449 -4.637 10.574 1.00 95.38 85 SER A N 1
ATOM 625 C CA . SER A 1 85 ? -11.392 -5.836 9.728 1.00 95.38 85 SER A CA 1
ATOM 626 C C . SER A 1 85 ? -10.878 -5.525 8.321 1.00 95.38 85 SER A C 1
ATOM 628 O O . SER A 1 85 ? -10.051 -6.261 7.783 1.00 95.38 85 SER A O 1
ATOM 630 N N . MET A 1 86 ? -11.320 -4.411 7.735 1.00 95.00 86 MET A N 1
ATOM 631 C CA . MET A 1 86 ? -10.846 -3.943 6.433 1.00 95.00 86 MET A CA 1
ATOM 632 C C . MET A 1 86 ? -9.347 -3.617 6.473 1.00 95.00 86 MET A C 1
ATOM 634 O O . MET A 1 86 ? -8.595 -4.116 5.637 1.00 95.00 86 MET A O 1
ATOM 638 N N . ALA A 1 87 ? -8.886 -2.876 7.486 1.00 94.81 87 ALA A N 1
ATOM 639 C CA . ALA A 1 87 ? -7.469 -2.560 7.655 1.00 94.81 87 ALA A CA 1
ATOM 640 C C . ALA A 1 87 ? -6.613 -3.834 7.781 1.00 94.81 87 ALA A C 1
ATOM 642 O O . ALA A 1 87 ? -5.574 -3.954 7.130 1.00 94.81 87 ALA A O 1
ATOM 643 N N . ALA A 1 88 ? -7.076 -4.819 8.560 1.00 95.19 88 ALA A N 1
ATOM 644 C CA . ALA A 1 88 ? -6.416 -6.120 8.682 1.00 95.19 88 ALA A CA 1
ATOM 645 C C . ALA A 1 88 ? -6.359 -6.879 7.346 1.00 95.19 88 ALA A C 1
ATOM 647 O O . ALA A 1 88 ? -5.306 -7.409 6.983 1.00 95.19 88 ALA A O 1
ATOM 648 N N . LYS A 1 89 ? -7.464 -6.891 6.587 1.00 94.62 89 LYS A N 1
ATOM 649 C CA . LYS A 1 89 ? -7.526 -7.501 5.252 1.00 94.62 89 LYS A CA 1
ATOM 650 C C . LYS A 1 89 ? -6.519 -6.854 4.301 1.00 94.62 89 LYS A C 1
ATOM 652 O O . LYS A 1 89 ? -5.769 -7.576 3.646 1.00 94.62 89 LYS A O 1
ATOM 657 N N . LEU A 1 90 ? -6.471 -5.521 4.244 1.00 94.50 90 LEU A N 1
ATOM 658 C CA . LEU A 1 90 ? -5.536 -4.803 3.377 1.00 94.50 90 LEU A CA 1
ATOM 659 C C . LEU A 1 90 ? -4.078 -5.068 3.769 1.00 94.50 90 LEU A C 1
ATOM 661 O O . LEU A 1 90 ? -3.267 -5.333 2.885 1.00 94.50 90 LEU A O 1
ATOM 665 N N . ILE A 1 91 ? -3.744 -5.079 5.066 1.00 93.69 91 ILE A N 1
ATOM 666 C CA . ILE A 1 91 ? -2.393 -5.444 5.534 1.00 93.69 91 ILE A CA 1
ATOM 667 C C . ILE A 1 91 ? -2.040 -6.870 5.099 1.00 93.69 91 ILE A C 1
ATOM 669 O O . ILE A 1 91 ? -0.951 -7.104 4.575 1.00 93.69 91 ILE A O 1
ATOM 673 N N . GLY A 1 92 ? -2.956 -7.825 5.284 1.00 93.19 92 GLY A N 1
ATOM 674 C CA . GLY A 1 92 ? -2.759 -9.206 4.846 1.00 93.19 92 GLY A CA 1
ATOM 675 C C . GLY A 1 92 ? -2.499 -9.298 3.342 1.00 93.19 92 GLY A C 1
ATOM 676 O O . GLY A 1 92 ? -1.530 -9.923 2.913 1.00 93.19 92 GLY A O 1
ATOM 677 N N . GLN A 1 93 ? -3.308 -8.606 2.539 1.00 92.25 93 GLN A N 1
ATOM 678 C CA . GLN A 1 93 ? -3.148 -8.566 1.089 1.00 92.25 93 GLN A CA 1
ATOM 679 C C . GLN A 1 93 ? -1.807 -7.940 0.673 1.00 92.25 93 GLN A C 1
ATOM 681 O O . GLN A 1 93 ? -1.118 -8.504 -0.179 1.00 92.25 93 GLN A O 1
ATOM 686 N N . MET A 1 94 ? -1.377 -6.846 1.312 1.00 90.94 94 MET A N 1
ATOM 687 C CA . MET A 1 94 ? -0.059 -6.246 1.058 1.00 90.94 94 MET A CA 1
ATOM 688 C C . MET A 1 94 ? 1.077 -7.225 1.361 1.00 90.94 94 MET A C 1
ATOM 690 O O . MET A 1 94 ? 1.923 -7.464 0.502 1.00 90.94 94 MET A O 1
ATOM 694 N N . LYS A 1 95 ? 1.044 -7.895 2.519 1.00 90.06 95 LYS A N 1
ATOM 695 C CA . LYS A 1 95 ? 2.047 -8.908 2.892 1.00 90.06 95 LYS A CA 1
ATOM 696 C C . LYS A 1 95 ? 2.161 -10.022 1.851 1.00 90.06 95 LYS A C 1
ATOM 698 O O . LYS A 1 95 ? 3.266 -10.370 1.445 1.00 90.06 95 LYS A O 1
ATOM 703 N N . THR A 1 96 ? 1.028 -10.556 1.391 1.00 89.06 96 THR A N 1
ATOM 704 C CA . THR A 1 96 ? 1.020 -11.641 0.391 1.00 89.06 96 THR A CA 1
ATOM 705 C C . THR A 1 96 ? 1.526 -11.205 -0.982 1.00 89.06 96 THR A C 1
ATOM 707 O O . THR A 1 96 ? 2.068 -12.019 -1.724 1.00 89.06 96 THR A O 1
ATOM 710 N N . THR A 1 97 ? 1.379 -9.924 -1.323 1.00 86.94 97 THR A N 1
ATOM 711 C CA . THR A 1 97 ? 1.705 -9.394 -2.655 1.00 86.94 97 THR A CA 1
ATOM 712 C C . THR A 1 97 ? 3.089 -8.746 -2.710 1.00 86.94 97 THR A C 1
ATOM 714 O O . THR A 1 97 ? 3.655 -8.610 -3.790 1.00 86.94 97 THR A O 1
ATOM 717 N N . ARG A 1 98 ? 3.707 -8.432 -1.564 1.00 84.75 98 ARG A N 1
ATOM 718 C CA . ARG A 1 98 ? 5.038 -7.805 -1.474 1.00 84.75 98 ARG A CA 1
ATOM 719 C C . ARG A 1 98 ? 6.130 -8.577 -2.228 1.00 84.75 98 ARG A C 1
ATOM 721 O O . ARG A 1 98 ? 7.026 -7.969 -2.809 1.00 84.75 98 ARG A O 1
ATOM 728 N N . GLY A 1 99 ? 6.030 -9.907 -2.274 1.00 85.19 99 GLY A N 1
ATOM 729 C CA . GLY A 1 99 ? 6.976 -10.772 -2.988 1.00 85.19 99 GLY A CA 1
ATOM 730 C C . GLY A 1 99 ? 6.893 -10.706 -4.519 1.00 85.19 99 GLY A C 1
ATOM 731 O O . GLY A 1 99 ? 7.850 -11.090 -5.189 1.00 85.19 99 GLY A O 1
ATOM 732 N N . SER A 1 100 ? 5.799 -10.200 -5.102 1.00 89.62 100 SER A N 1
ATOM 733 C CA . SER A 1 100 ? 5.653 -10.165 -6.565 1.00 89.62 100 SER A CA 1
ATOM 734 C C . SER A 1 100 ? 6.468 -9.049 -7.218 1.00 89.62 100 SER A C 1
ATOM 736 O O . SER A 1 100 ? 6.918 -9.205 -8.350 1.00 89.62 100 SER A O 1
ATOM 738 N N . ILE A 1 101 ? 6.684 -7.927 -6.521 1.00 91.75 101 ILE A N 1
ATOM 739 C CA . ILE A 1 101 ? 7.402 -6.771 -7.078 1.00 91.75 101 ILE A CA 1
ATOM 740 C C . ILE A 1 101 ? 8.863 -7.110 -7.416 1.00 91.75 101 ILE A C 1
ATOM 742 O O . ILE A 1 101 ? 9.253 -6.854 -8.557 1.00 91.75 101 ILE A O 1
ATOM 746 N N . PRO A 1 102 ? 9.667 -7.730 -6.524 1.00 92.25 102 PRO A N 1
ATOM 747 C CA . PRO A 1 102 ? 11.024 -8.153 -6.872 1.00 92.25 102 PRO A CA 1
ATOM 748 C C . PRO A 1 102 ? 11.074 -9.134 -8.051 1.00 92.25 102 PRO A C 1
ATOM 750 O O . PRO A 1 102 ? 11.938 -9.002 -8.915 1.00 92.25 102 PRO A O 1
ATOM 753 N N . GLN A 1 103 ? 10.126 -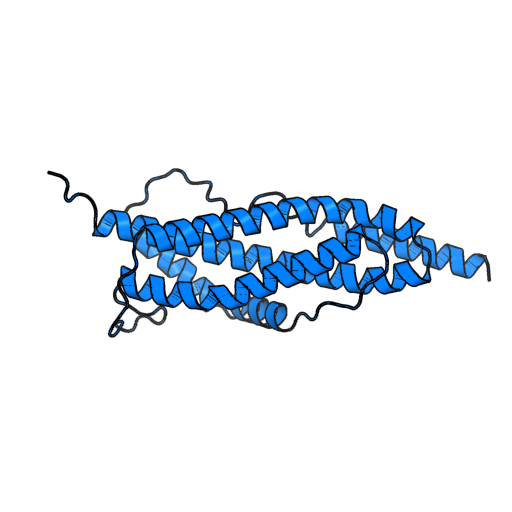10.075 -8.129 1.00 91.50 103 GLN A N 1
ATOM 754 C CA . GLN A 1 103 ? 10.034 -11.033 -9.237 1.00 91.50 103 GLN A CA 1
ATOM 755 C C . GLN A 1 103 ? 9.775 -10.322 -10.572 1.00 91.50 103 GLN A C 1
ATOM 757 O O . GLN A 1 103 ? 10.441 -10.591 -11.573 1.00 91.50 103 GLN A O 1
ATOM 762 N N . TYR A 1 104 ? 8.820 -9.390 -10.593 1.00 92.75 104 TYR A N 1
ATOM 763 C CA . TYR A 1 104 ? 8.477 -8.632 -11.796 1.00 92.75 104 TYR A CA 1
ATOM 764 C C . TYR A 1 104 ? 9.590 -7.675 -12.205 1.00 92.75 104 TYR A C 1
ATOM 766 O O . TYR A 1 104 ? 9.898 -7.558 -13.391 1.00 92.75 104 TYR A O 1
ATOM 774 N N . TYR A 1 105 ? 10.240 -7.047 -11.226 1.00 93.88 105 TYR A N 1
ATOM 775 C CA . TYR A 1 105 ? 11.439 -6.257 -11.449 1.00 93.88 105 TYR A CA 1
ATOM 776 C C . TYR A 1 105 ? 12.516 -7.098 -12.145 1.00 93.88 105 TYR A C 1
ATOM 778 O O . TYR A 1 105 ? 13.013 -6.698 -13.198 1.00 93.88 105 TYR A O 1
ATOM 786 N N . ALA A 1 106 ? 12.822 -8.286 -11.620 1.00 93.69 106 ALA A N 1
ATOM 787 C CA . ALA A 1 106 ? 13.821 -9.178 -12.198 1.00 93.69 106 ALA A CA 1
ATOM 788 C C . ALA A 1 106 ? 13.469 -9.615 -13.625 1.00 93.69 106 ALA A C 1
ATOM 790 O O . ALA A 1 106 ? 14.313 -9.525 -14.515 1.00 93.69 106 ALA A O 1
ATOM 791 N N . SER A 1 107 ? 12.214 -10.003 -13.874 1.00 92.12 107 SER A N 1
ATOM 792 C CA . SER A 1 107 ? 11.767 -10.421 -15.210 1.00 92.12 107 SER A CA 1
ATOM 793 C C . SER A 1 107 ? 11.867 -9.322 -16.267 1.00 92.12 107 SER A C 1
ATOM 795 O O . SER A 1 107 ? 12.074 -9.642 -17.433 1.00 92.12 107 SER A O 1
ATOM 797 N N . ILE A 1 108 ? 11.664 -8.057 -15.895 1.00 91.75 108 ILE A N 1
ATOM 798 C CA . ILE A 1 108 ? 11.598 -6.942 -16.855 1.00 91.75 108 ILE A CA 1
ATOM 799 C C . ILE A 1 108 ? 12.967 -6.288 -17.031 1.00 91.75 108 ILE A C 1
ATOM 801 O O . ILE A 1 108 ? 13.311 -5.837 -18.119 1.00 91.75 108 ILE A O 1
ATOM 805 N N . THR A 1 109 ? 13.750 -6.200 -15.956 1.00 91.62 109 T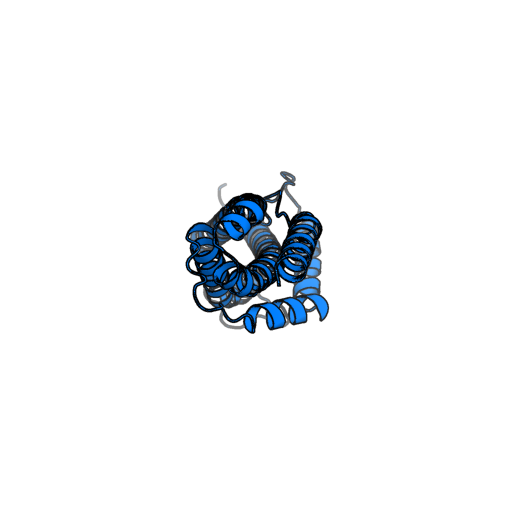HR A N 1
ATOM 806 C CA . THR A 1 109 ? 15.046 -5.507 -15.969 1.00 91.62 109 THR A CA 1
ATOM 807 C C . THR A 1 109 ? 16.222 -6.428 -16.277 1.00 91.62 109 THR A C 1
ATOM 809 O O . THR A 1 109 ? 17.285 -5.937 -16.649 1.00 91.62 109 THR A O 1
ATOM 812 N N . GLY A 1 110 ? 16.061 -7.741 -16.084 1.00 90.75 110 GLY A N 1
ATOM 813 C CA . GLY A 1 110 ? 17.170 -8.695 -16.096 1.00 90.75 110 GLY A CA 1
ATOM 814 C C . GLY A 1 110 ? 18.105 -8.569 -14.885 1.00 90.75 110 GLY A C 1
ATOM 815 O O . GLY A 1 110 ? 19.180 -9.164 -14.883 1.00 90.75 110 GLY A O 1
ATOM 816 N N . GLN A 1 111 ? 17.730 -7.798 -13.861 1.00 92.44 111 GLN A N 1
ATOM 817 C CA . GLN A 1 111 ? 18.514 -7.574 -12.648 1.00 92.44 111 GLN A CA 1
ATOM 818 C C . GLN A 1 111 ? 17.642 -7.740 -11.409 1.00 92.44 111 GLN A C 1
ATOM 820 O O . GLN A 1 111 ? 16.458 -7.422 -11.414 1.00 92.44 111 GLN A O 1
ATOM 825 N N . THR A 1 112 ? 18.213 -8.202 -10.311 1.00 92.00 112 THR A N 1
ATOM 826 C CA . THR A 1 112 ? 17.568 -8.142 -9.000 1.00 92.00 112 THR A CA 1
ATOM 827 C C . THR A 1 112 ? 17.611 -6.710 -8.453 1.00 92.00 112 THR A C 1
ATOM 829 O O . THR A 1 112 ? 18.360 -5.854 -8.925 1.00 92.00 112 THR A O 1
ATOM 832 N N . MET A 1 113 ? 16.773 -6.402 -7.457 1.00 90.50 113 MET A N 1
ATOM 833 C CA . MET A 1 113 ? 16.683 -5.040 -6.899 1.00 90.50 113 MET A CA 1
ATOM 834 C C . MET A 1 113 ? 17.967 -4.582 -6.178 1.00 90.50 113 MET A C 1
ATOM 836 O O . MET A 1 113 ? 18.142 -3.393 -5.912 1.00 90.50 113 MET A O 1
ATOM 840 N N . ASP A 1 114 ? 18.876 -5.495 -5.844 1.00 88.31 114 ASP A N 1
ATOM 841 C CA . ASP A 1 114 ? 20.230 -5.217 -5.342 1.00 88.31 114 ASP A CA 1
ATOM 842 C C . ASP A 1 114 ? 21.221 -4.810 -6.456 1.00 88.31 114 ASP A C 1
ATOM 844 O O . ASP A 1 114 ? 22.263 -4.246 -6.138 1.00 88.31 114 ASP A O 1
ATOM 848 N N . GLY A 1 115 ? 20.864 -5.000 -7.731 1.00 85.69 115 GLY A N 1
ATOM 849 C CA . GLY A 1 115 ? 21.694 -4.695 -8.899 1.00 85.69 115 GLY A CA 1
ATOM 850 C C . GLY A 1 115 ? 22.444 -5.902 -9.470 1.00 85.69 115 GLY A C 1
ATOM 851 O O . GLY A 1 115 ? 23.131 -5.755 -10.481 1.00 85.69 115 GLY A O 1
ATOM 852 N N . SER A 1 116 ? 22.309 -7.087 -8.868 1.00 90.75 116 SER A N 1
ATOM 853 C CA . SER A 1 116 ? 22.902 -8.315 -9.405 1.00 90.75 116 SER A CA 1
ATOM 854 C C . SER A 1 116 ? 22.161 -8.764 -10.677 1.00 90.75 116 SER A C 1
ATOM 856 O O . SER A 1 116 ? 20.963 -8.505 -10.812 1.00 90.75 116 SER A O 1
ATOM 858 N N . PRO A 1 117 ? 22.820 -9.438 -11.639 1.00 91.19 117 PRO A N 1
ATOM 859 C CA . PRO A 1 117 ? 22.118 -10.072 -12.750 1.00 91.19 117 PRO A CA 1
ATOM 860 C C . PRO A 1 117 ? 21.077 -11.062 -12.226 1.00 91.19 117 PRO A C 1
ATOM 862 O O . PRO A 1 117 ? 21.376 -11.893 -11.365 1.00 91.19 117 PRO A O 1
ATOM 865 N N . ALA A 1 118 ? 19.854 -10.982 -12.740 1.00 88.56 118 ALA A N 1
ATOM 866 C CA . ALA A 1 118 ? 18.830 -11.947 -12.387 1.00 88.56 118 ALA A CA 1
ATOM 867 C C . ALA A 1 118 ? 19.169 -13.300 -13.028 1.00 88.56 118 ALA A C 1
ATOM 869 O O . ALA A 1 118 ? 19.543 -13.365 -14.198 1.00 88.56 118 ALA A O 1
ATOM 870 N N . GLY A 1 119 ? 19.046 -14.380 -12.253 1.00 83.81 119 GLY A N 1
ATOM 871 C CA . GLY A 1 119 ? 19.146 -15.743 -12.774 1.00 83.81 119 GLY A CA 1
ATOM 872 C C . GLY A 1 119 ? 17.928 -16.118 -13.626 1.00 83.81 119 GLY A C 1
ATOM 873 O O . GLY A 1 119 ? 17.331 -15.285 -14.305 1.00 83.81 119 GLY A O 1
ATOM 874 N N . THR A 1 120 ? 17.510 -17.382 -13.570 1.00 80.50 120 THR A N 1
ATOM 875 C CA . THR A 1 120 ? 16.293 -17.834 -14.259 1.00 80.50 120 THR A CA 1
ATOM 876 C C . THR A 1 120 ? 15.062 -17.106 -13.713 1.00 80.50 120 THR A C 1
ATOM 878 O O . THR A 1 120 ? 14.588 -17.399 -12.616 1.00 80.50 120 THR A O 1
ATOM 881 N N . VAL A 1 121 ? 14.537 -16.162 -14.491 1.00 83.12 121 VAL A N 1
ATOM 882 C CA . VAL A 1 121 ? 13.316 -15.412 -14.180 1.00 83.12 121 VAL A CA 1
ATOM 883 C C . VAL A 1 121 ? 12.125 -16.009 -14.914 1.00 83.12 121 VAL A C 1
ATOM 885 O O . VAL A 1 121 ? 12.218 -16.379 -16.083 1.00 83.12 121 VAL A O 1
ATOM 888 N N . THR A 1 122 ? 10.982 -16.097 -14.235 1.00 82.50 122 THR A N 1
ATOM 889 C CA . THR A 1 122 ? 9.721 -16.455 -14.891 1.00 82.50 122 THR A CA 1
ATOM 890 C C . THR A 1 122 ? 9.264 -15.276 -15.748 1.00 82.50 122 THR A C 1
ATOM 892 O O . THR A 1 122 ? 9.074 -14.196 -15.184 1.00 82.50 122 THR A O 1
ATOM 895 N N . PRO A 1 123 ? 9.053 -15.455 -17.066 1.00 82.00 123 PRO A N 1
ATOM 896 C CA . PRO A 1 123 ? 8.542 -14.388 -17.913 1.00 82.00 123 PRO A CA 1
ATOM 897 C C . PRO A 1 123 ? 7.190 -13.888 -17.410 1.00 82.00 123 PRO A C 1
ATOM 899 O O . PRO A 1 123 ? 6.259 -14.672 -17.208 1.00 82.00 123 PRO A O 1
ATOM 902 N N . VAL A 1 124 ? 7.084 -12.578 -17.222 1.00 84.88 124 VAL A N 1
ATOM 903 C CA . VAL A 1 124 ? 5.848 -11.931 -16.781 1.00 84.88 124 VAL A CA 1
ATOM 904 C C . VAL A 1 124 ? 4.963 -11.624 -17.979 1.00 84.88 124 VAL A C 1
ATOM 906 O O . VAL A 1 124 ? 5.381 -10.959 -18.927 1.00 84.88 124 VAL A O 1
ATOM 909 N N . GLN A 1 125 ? 3.713 -12.074 -17.918 1.00 84.62 125 GLN A N 1
ATOM 910 C CA . GLN A 1 125 ? 2.711 -11.706 -18.911 1.00 84.62 125 GLN A CA 1
ATOM 911 C C . GLN A 1 125 ? 2.229 -10.268 -18.658 1.00 84.62 125 GLN A C 1
ATOM 913 O O . GLN A 1 125 ? 2.007 -9.903 -17.499 1.00 84.62 125 GLN A O 1
ATOM 918 N N . PRO A 1 126 ? 2.007 -9.444 -19.701 1.00 80.69 126 PRO A N 1
ATOM 919 C CA . PRO A 1 126 ? 1.517 -8.072 -19.538 1.00 80.69 126 PRO A CA 1
ATOM 920 C C . PRO A 1 126 ? 0.268 -7.961 -18.650 1.00 80.69 126 PRO A C 1
ATOM 922 O O . PRO A 1 126 ? 0.176 -7.058 -17.815 1.00 80.69 126 PRO A O 1
ATOM 925 N N . ASP A 1 127 ? -0.647 -8.927 -18.757 1.00 86.38 127 ASP A N 1
ATOM 926 C CA . ASP A 1 127 ? -1.881 -8.972 -17.968 1.00 86.38 127 ASP A CA 1
ATOM 927 C C . ASP A 1 127 ? -1.632 -9.127 -16.464 1.00 86.38 127 ASP A C 1
ATOM 929 O O . ASP A 1 127 ? -2.395 -8.593 -15.660 1.00 86.38 127 ASP A O 1
ATOM 933 N N . GLN A 1 128 ? -0.543 -9.789 -16.058 1.00 89.56 128 GLN A N 1
ATOM 934 C CA . GLN A 1 128 ? -0.193 -9.958 -14.645 1.00 89.56 128 GLN A CA 1
ATOM 935 C C . GLN A 1 128 ? 0.222 -8.629 -14.001 1.00 89.56 128 GLN A C 1
ATOM 937 O O . GLN A 1 128 ? -0.165 -8.345 -12.866 1.00 89.56 128 GLN A O 1
ATOM 942 N N . LEU A 1 129 ? 0.954 -7.779 -14.731 1.00 88.12 129 LEU A N 1
ATOM 943 C CA . LEU A 1 129 ? 1.317 -6.437 -14.259 1.00 88.12 129 LEU A CA 1
ATOM 944 C C . LEU A 1 129 ? 0.098 -5.519 -14.198 1.00 88.12 129 LEU A C 1
ATOM 946 O O . LEU A 1 129 ? -0.067 -4.766 -13.239 1.00 88.12 129 LEU A O 1
ATOM 950 N N . ILE A 1 130 ? -0.772 -5.594 -15.209 1.00 89.62 130 ILE A N 1
ATOM 951 C CA . ILE A 1 130 ? -2.008 -4.807 -15.251 1.00 89.62 130 ILE A CA 1
ATOM 952 C C . ILE A 1 130 ? -2.935 -5.222 -14.103 1.00 89.62 130 ILE A C 1
ATOM 954 O O . ILE A 1 130 ? -3.491 -4.355 -13.429 1.00 89.62 130 ILE A O 1
ATOM 958 N N . ALA A 1 131 ? -3.082 -6.524 -13.846 1.00 91.88 131 ALA A N 1
ATOM 959 C CA . ALA A 1 131 ? -3.863 -7.038 -12.725 1.00 91.88 131 ALA A CA 1
ATOM 960 C C . ALA A 1 131 ? -3.303 -6.553 -11.380 1.00 91.88 131 ALA A C 1
ATOM 962 O O . ALA A 1 131 ? -4.065 -6.064 -10.544 1.00 91.88 131 ALA A O 1
ATOM 963 N N . LEU A 1 132 ? -1.978 -6.602 -11.202 1.00 91.75 132 LEU A N 1
ATOM 964 C CA . LEU A 1 132 ? -1.328 -6.095 -9.995 1.00 91.75 132 LEU A CA 1
ATOM 965 C C . LEU A 1 132 ? -1.542 -4.579 -9.824 1.00 91.75 132 LEU A C 1
ATOM 967 O O . LEU A 1 132 ? -1.869 -4.111 -8.735 1.00 91.75 132 LEU A O 1
ATOM 971 N N . SER A 1 133 ? -1.432 -3.806 -10.907 1.00 91.38 133 SER A N 1
ATOM 972 C CA . SER A 1 133 ? -1.696 -2.365 -10.880 1.00 91.38 133 SER A CA 1
ATOM 973 C C . SER A 1 133 ? -3.147 -2.056 -10.502 1.00 91.38 133 SER A C 1
ATOM 975 O O . SER A 1 133 ? -3.378 -1.207 -9.641 1.00 91.38 133 SER A O 1
ATOM 977 N N . LYS A 1 134 ? -4.121 -2.766 -11.090 1.00 92.31 134 LYS A N 1
ATOM 978 C CA . LYS A 1 134 ? -5.545 -2.627 -10.745 1.00 92.31 134 LYS A CA 1
ATOM 979 C C . LYS A 1 134 ? -5.800 -2.952 -9.278 1.00 92.31 134 LYS A C 1
ATOM 981 O O . LYS A 1 134 ? -6.529 -2.218 -8.621 1.00 92.31 134 LYS A O 1
ATOM 986 N N . MET A 1 135 ? -5.165 -4.001 -8.759 1.00 93.81 135 MET A N 1
ATOM 987 C CA . MET A 1 135 ? -5.265 -4.372 -7.351 1.00 93.81 135 MET A CA 1
ATOM 988 C C . MET A 1 135 ? -4.824 -3.222 -6.434 1.00 93.81 135 MET A C 1
ATOM 990 O O . MET A 1 135 ? -5.581 -2.856 -5.540 1.00 93.81 135 MET A O 1
ATOM 994 N N . PHE A 1 136 ? -3.661 -2.601 -6.673 1.00 94.12 136 PHE A N 1
ATOM 995 C CA . PHE A 1 136 ? -3.213 -1.464 -5.853 1.00 94.12 136 PHE A CA 1
ATOM 996 C C . PHE A 1 136 ? -4.132 -0.246 -5.969 1.00 94.12 136 PHE A C 1
ATOM 998 O O . PHE A 1 136 ? -4.392 0.414 -4.964 1.00 94.12 136 PHE A O 1
ATOM 1005 N N . VAL A 1 137 ? -4.675 0.022 -7.161 1.00 92.75 137 VAL A N 1
ATOM 1006 C CA . VAL A 1 137 ? -5.685 1.074 -7.353 1.00 92.75 137 VAL A CA 1
ATOM 1007 C C . VAL A 1 137 ? -6.929 0.794 -6.513 1.00 92.75 137 VAL A C 1
ATOM 1009 O O . VAL A 1 137 ? -7.378 1.691 -5.802 1.00 92.75 137 VAL A O 1
ATOM 1012 N N . THR A 1 138 ? -7.454 -0.434 -6.535 1.00 94.25 138 THR A N 1
ATOM 1013 C CA . THR A 1 138 ? -8.606 -0.837 -5.715 1.00 94.25 138 THR A CA 1
ATOM 1014 C C . THR A 1 138 ? -8.313 -0.702 -4.224 1.00 94.25 138 THR A C 1
ATOM 1016 O O . THR A 1 138 ? -9.114 -0.110 -3.508 1.00 94.25 138 THR A O 1
ATOM 1019 N N . MET A 1 139 ? -7.152 -1.171 -3.758 1.00 93.94 139 MET A N 1
ATOM 1020 C CA . MET A 1 139 ? -6.755 -1.036 -2.350 1.00 93.94 139 MET A CA 1
ATOM 1021 C C . MET A 1 139 ? -6.657 0.431 -1.925 1.00 93.94 139 MET A C 1
ATOM 1023 O O . MET A 1 139 ? -7.077 0.788 -0.828 1.00 93.94 139 MET A O 1
ATOM 1027 N N . GLY A 1 140 ? -6.142 1.301 -2.796 1.00 93.00 140 GLY A N 1
ATOM 1028 C CA . GLY A 1 140 ? -6.080 2.730 -2.522 1.00 93.00 140 GLY A CA 1
ATOM 1029 C C . GLY A 1 140 ? -7.453 3.416 -2.518 1.00 93.00 140 GLY A C 1
ATOM 1030 O O . GLY A 1 140 ? -7.678 4.296 -1.690 1.00 93.00 140 GLY A O 1
ATOM 1031 N N . VAL A 1 141 ? -8.401 2.981 -3.359 1.00 93.06 141 VAL A N 1
ATOM 1032 C CA . VAL A 1 141 ? -9.807 3.432 -3.292 1.00 93.06 141 VAL A CA 1
ATOM 1033 C C . VAL A 1 141 ? -10.463 2.998 -1.981 1.00 93.06 141 VAL A C 1
ATOM 1035 O O . VAL A 1 141 ? -11.117 3.815 -1.329 1.00 93.06 141 VAL A O 1
ATOM 1038 N N . GLU A 1 142 ? -10.282 1.735 -1.581 1.00 93.62 142 GLU A N 1
ATOM 1039 C CA . GLU A 1 142 ? -10.784 1.222 -0.301 1.00 93.62 142 GLU A CA 1
ATOM 1040 C C . GLU A 1 142 ? -10.203 2.026 0.869 1.00 93.62 142 GLU A C 1
ATOM 1042 O O . GLU A 1 142 ? -10.955 2.468 1.738 1.00 93.62 142 GLU A O 1
ATOM 1047 N N . LEU A 1 143 ? -8.899 2.323 0.836 1.00 93.31 143 LEU A N 1
ATOM 1048 C CA . LEU A 1 143 ? -8.237 3.129 1.858 1.00 93.31 143 LEU A CA 1
ATOM 1049 C C . LEU A 1 143 ? -8.826 4.545 1.959 1.00 93.31 143 LEU A C 1
ATOM 1051 O O . LEU A 1 143 ? -9.175 4.970 3.056 1.00 93.31 143 LEU A O 1
ATOM 1055 N N . VAL A 1 144 ? -8.998 5.255 0.837 1.00 91.25 144 VAL A N 1
ATOM 1056 C CA . VAL A 1 144 ? -9.607 6.603 0.819 1.00 91.25 144 VAL A CA 1
ATOM 1057 C C . VAL A 1 144 ? -11.028 6.574 1.379 1.00 91.25 144 VAL A C 1
ATOM 1059 O O . VAL A 1 144 ? -11.398 7.416 2.201 1.00 91.25 144 VAL A O 1
ATOM 1062 N N . LYS A 1 145 ? -11.842 5.603 0.947 1.00 91.38 145 LYS A N 1
ATOM 1063 C CA . LYS A 1 145 ? -13.218 5.449 1.434 1.00 91.38 145 LYS A CA 1
ATOM 1064 C C . LYS A 1 145 ? -13.230 5.254 2.951 1.00 91.38 145 LYS A C 1
ATOM 1066 O O . LYS A 1 145 ? -13.947 5.960 3.658 1.00 91.38 145 LYS A O 1
ATOM 1071 N N . SER A 1 146 ? -12.398 4.353 3.450 1.00 91.25 146 SER A N 1
ATOM 1072 C CA . SER A 1 146 ? -12.344 4.031 4.870 1.00 91.25 146 SER A CA 1
ATOM 1073 C C . SER A 1 146 ? -11.701 5.127 5.726 1.00 91.25 146 SER A C 1
ATOM 1075 O O . SER A 1 146 ? -12.099 5.311 6.875 1.00 91.25 146 SER A O 1
ATOM 1077 N N . SER A 1 147 ? -10.782 5.930 5.179 1.00 87.94 147 SER A N 1
ATOM 1078 C CA . SER A 1 147 ? -10.302 7.155 5.835 1.00 87.94 147 SER A CA 1
ATOM 1079 C C . SER A 1 147 ? -11.415 8.183 6.023 1.00 87.94 147 SER A C 1
ATOM 1081 O O . SER A 1 147 ? -11.481 8.819 7.073 1.00 87.94 147 SER A O 1
ATOM 1083 N N . LYS A 1 148 ? -12.327 8.321 5.053 1.00 88.50 148 LYS A N 1
ATOM 1084 C CA . LYS A 1 148 ? -13.496 9.204 5.193 1.00 88.50 148 LYS A CA 1
ATOM 1085 C C . LYS A 1 148 ? -14.475 8.686 6.245 1.00 88.50 148 LYS A C 1
ATOM 1087 O O . LYS A 1 148 ? -14.978 9.469 7.044 1.00 88.50 148 LYS A O 1
ATOM 1092 N N . GLU A 1 149 ? -14.703 7.376 6.293 1.00 87.69 149 GLU A N 1
ATOM 1093 C CA . GLU A 1 149 ? -15.530 6.745 7.332 1.00 87.69 149 GLU A CA 1
ATOM 1094 C C . GLU A 1 149 ? -14.941 6.973 8.739 1.00 87.69 149 GLU A C 1
ATOM 1096 O O . GLU A 1 149 ? -15.682 7.304 9.670 1.00 87.69 149 GLU A O 1
ATOM 1101 N N . LEU A 1 150 ? -13.610 6.925 8.886 1.00 86.75 150 LEU A N 1
ATOM 1102 C CA . LEU A 1 150 ? -12.908 7.161 10.155 1.00 86.75 150 LEU A CA 1
ATOM 1103 C C . LEU A 1 150 ? -13.220 8.533 10.783 1.00 86.75 150 LEU A C 1
ATOM 1105 O O . LEU A 1 150 ? -13.288 8.643 12.008 1.00 86.75 150 LEU A O 1
ATOM 1109 N N . LEU A 1 151 ? -13.460 9.565 9.965 1.00 83.44 151 LEU A N 1
ATOM 1110 C CA . LEU A 1 151 ? -13.806 10.918 10.428 1.00 83.44 151 LEU A CA 1
ATOM 1111 C C . LEU A 1 151 ? -15.150 10.979 11.164 1.00 83.44 151 LEU A C 1
ATOM 1113 O O . LEU A 1 151 ? -15.361 11.853 12.004 1.00 83.44 151 LEU A O 1
ATOM 1117 N N . THR A 1 152 ? -16.052 10.043 10.872 1.00 82.81 152 THR A N 1
ATOM 1118 C CA . THR A 1 152 ? -17.388 9.985 11.485 1.00 82.81 152 THR A CA 1
ATOM 1119 C C . THR A 1 152 ? -17.416 9.145 12.769 1.00 82.81 152 THR A C 1
ATOM 1121 O O . THR A 1 152 ? -18.293 9.328 13.619 1.00 82.81 152 THR A O 1
ATOM 1124 N N . MET A 1 153 ? -16.394 8.305 12.986 1.00 85.31 153 MET A N 1
ATOM 1125 C CA . MET A 1 153 ? -16.298 7.380 14.123 1.00 85.31 153 MET A CA 1
ATOM 1126 C C . MET A 1 153 ? -16.352 8.039 15.509 1.00 85.31 153 MET A C 1
ATOM 1128 O O . MET A 1 153 ? -16.966 7.455 16.404 1.00 85.31 153 MET A O 1
ATOM 1132 N N . PRO A 1 154 ? -15.792 9.244 15.751 1.00 84.38 154 PRO A N 1
ATOM 1133 C CA . PRO A 1 154 ? -15.929 9.900 17.051 1.00 84.38 154 PRO A CA 1
ATOM 1134 C C . PRO A 1 154 ? -17.386 10.099 17.496 1.00 84.38 154 PRO A C 1
ATOM 1136 O O . PRO A 1 154 ? -17.659 10.078 18.697 1.00 84.38 154 PRO A O 1
ATOM 1139 N N . GLY A 1 155 ? -18.322 10.278 16.555 1.00 83.06 155 GLY A N 1
ATOM 1140 C CA . GLY A 1 155 ? -19.754 10.368 16.850 1.00 83.06 155 GLY A CA 1
ATOM 1141 C C . GLY A 1 155 ? -20.329 9.034 17.331 1.00 83.06 155 GLY A C 1
ATOM 1142 O O . GLY A 1 155 ? -20.960 8.976 18.386 1.00 83.06 155 GLY A O 1
ATOM 1143 N N . GLU A 1 156 ? -20.041 7.950 16.611 1.00 83.19 156 GLU A N 1
ATOM 1144 C CA . GLU A 1 156 ? -20.486 6.596 16.967 1.00 83.19 156 GLU A CA 1
ATOM 1145 C C . GLU A 1 156 ? -19.911 6.131 18.311 1.00 83.19 156 GLU A C 1
ATOM 1147 O O . GLU A 1 156 ? -20.626 5.577 19.149 1.00 83.19 156 GLU A O 1
ATOM 1152 N N . ILE A 1 157 ? -18.630 6.423 18.558 1.00 85.50 157 ILE A N 1
ATOM 1153 C CA . ILE A 1 157 ? -17.926 6.060 19.793 1.00 85.50 157 ILE A CA 1
ATOM 1154 C C . ILE A 1 157 ? -18.554 6.739 21.014 1.00 85.50 157 ILE A C 1
ATOM 1156 O O . ILE A 1 157 ? -18.735 6.094 22.050 1.00 85.50 157 ILE A O 1
ATOM 1160 N N . LYS A 1 158 ? -18.916 8.024 20.904 1.00 81.38 158 LYS A N 1
ATOM 1161 C CA . LYS A 1 158 ? -19.578 8.761 21.993 1.00 81.38 158 LYS A CA 1
ATOM 1162 C C . LYS A 1 158 ? -20.925 8.139 22.361 1.00 81.38 158 LYS A C 1
ATOM 1164 O O . LYS A 1 158 ? -21.236 8.026 23.546 1.00 81.38 158 LYS A O 1
ATOM 1169 N N . SER A 1 159 ? -21.685 7.687 21.367 1.00 85.00 159 SER A N 1
ATOM 1170 C CA . SER A 1 159 ? -23.012 7.086 21.554 1.00 85.00 159 SER A CA 1
ATOM 1171 C C . SER A 1 159 ? -22.975 5.634 22.053 1.00 85.00 159 SER A C 1
ATOM 1173 O O . SER A 1 159 ? -23.982 5.127 22.539 1.00 85.00 159 SER A O 1
ATOM 1175 N N . ALA A 1 160 ? -21.825 4.956 21.980 1.00 83.75 160 ALA A N 1
ATOM 1176 C CA . ALA A 1 160 ? -21.681 3.536 22.312 1.00 83.75 160 ALA A CA 1
ATOM 1177 C C . ALA A 1 160 ? -21.486 3.233 23.817 1.00 83.75 160 ALA A C 1
ATOM 1179 O O . ALA A 1 160 ? -21.519 2.068 24.226 1.00 83.75 160 ALA A O 1
ATOM 1180 N N . GLY A 1 161 ? -21.277 4.258 24.649 1.00 85.94 161 GLY A N 1
ATOM 1181 C CA . GLY A 1 161 ? -21.033 4.126 26.089 1.00 85.94 161 GLY A CA 1
ATOM 1182 C C . GLY A 1 161 ? -19.561 3.886 26.464 1.00 85.94 161 GLY A C 1
ATOM 1183 O O . GLY A 1 161 ? -18.741 3.441 25.662 1.00 85.94 161 GLY A O 1
ATOM 1184 N N . VAL A 1 162 ? -19.212 4.177 27.724 1.00 84.12 162 VAL A N 1
ATOM 1185 C CA . VAL A 1 162 ? -17.814 4.301 28.202 1.00 84.12 162 VAL A CA 1
ATOM 1186 C C . VAL A 1 162 ? -16.980 3.030 27.993 1.00 84.12 162 VAL A C 1
ATOM 1188 O O . VAL A 1 162 ? -15.823 3.108 27.584 1.00 84.12 162 VAL A O 1
ATOM 1191 N N . MET A 1 163 ? -17.553 1.846 28.231 1.00 85.06 163 MET A N 1
ATOM 1192 C CA . MET A 1 163 ? -16.816 0.583 28.094 1.00 85.06 163 MET A CA 1
ATOM 1193 C C . MET A 1 163 ? -16.452 0.272 26.635 1.00 85.06 163 MET A C 1
ATOM 1195 O O . MET A 1 163 ? -15.333 -0.166 26.362 1.00 85.06 163 MET A O 1
ATOM 1199 N N . LYS A 1 164 ? -17.369 0.534 25.692 1.00 87.75 164 LYS A N 1
ATOM 1200 C CA . LYS A 1 164 ? -17.100 0.394 24.255 1.00 87.75 164 LYS A CA 1
ATOM 1201 C C . LYS A 1 164 ? -16.138 1.476 23.770 1.00 87.75 164 LYS A C 1
ATOM 1203 O O . LYS A 1 164 ? -15.229 1.165 23.009 1.00 87.75 164 LYS A O 1
ATOM 1208 N N . ALA A 1 165 ? -16.247 2.698 24.293 1.00 85.94 165 ALA A N 1
ATOM 1209 C CA . ALA A 1 165 ? -15.335 3.790 23.960 1.00 85.94 165 ALA A CA 1
ATOM 1210 C C . ALA A 1 165 ? -13.870 3.502 24.339 1.00 85.94 165 ALA A C 1
ATOM 1212 O O . ALA A 1 165 ? -12.959 3.842 23.587 1.00 85.94 165 ALA A O 1
ATOM 1213 N N . MET A 1 166 ? -13.620 2.808 25.455 1.00 85.62 166 MET A N 1
ATOM 1214 C CA . MET A 1 166 ? -12.258 2.383 25.813 1.00 85.62 166 MET A CA 1
ATOM 1215 C C . MET A 1 166 ? -11.690 1.330 24.852 1.00 85.62 166 MET A C 1
ATOM 1217 O O . MET A 1 166 ? -10.515 1.401 24.494 1.00 85.62 166 MET A O 1
ATOM 1221 N N . LYS A 1 167 ? -12.507 0.364 24.410 1.00 88.12 167 LYS A N 1
ATOM 1222 C CA . LYS A 1 167 ? -12.092 -0.601 23.375 1.00 88.12 167 LYS A CA 1
ATOM 1223 C C . LYS A 1 167 ? -11.853 0.102 22.038 1.00 88.12 167 LYS A C 1
ATOM 1225 O O . LYS A 1 167 ? -10.871 -0.191 21.362 1.00 88.12 167 LYS A O 1
ATOM 1230 N N . ALA A 1 168 ? -12.697 1.083 21.721 1.00 89.75 168 ALA A N 1
ATOM 1231 C CA . ALA A 1 168 ? -12.616 1.867 20.502 1.00 89.75 168 ALA A CA 1
ATOM 1232 C C . ALA A 1 168 ? -11.293 2.621 20.351 1.00 89.75 168 ALA A C 1
ATOM 1234 O O . ALA A 1 168 ? -10.778 2.707 19.244 1.00 89.75 168 ALA A O 1
ATOM 1235 N N . LEU A 1 169 ? -10.694 3.106 21.444 1.00 88.75 169 LEU A N 1
ATOM 1236 C CA . LEU A 1 169 ? -9.381 3.760 21.396 1.00 88.75 169 LEU A CA 1
ATOM 1237 C C . LEU A 1 169 ? -8.294 2.854 20.800 1.00 88.75 169 LEU A C 1
ATOM 1239 O O . LEU A 1 169 ? -7.501 3.315 19.980 1.00 88.75 169 LEU A O 1
ATOM 1243 N N . LYS A 1 170 ? -8.276 1.565 21.169 1.00 89.50 170 LYS A N 1
ATOM 1244 C CA . LYS A 1 170 ? -7.294 0.603 20.642 1.00 89.50 170 LYS A CA 1
ATOM 1245 C C . LYS A 1 170 ? -7.517 0.336 19.155 1.00 89.50 170 LYS A C 1
ATOM 1247 O O . LYS A 1 170 ? -6.556 0.351 18.393 1.00 89.50 170 LYS A O 1
ATOM 1252 N N . SER A 1 171 ? -8.770 0.150 18.744 1.00 92.94 171 SER A N 1
ATOM 1253 C CA . SER A 1 171 ? -9.129 -0.037 17.333 1.00 92.94 171 SER A CA 1
ATOM 1254 C C . SER A 1 171 ? -8.826 1.191 16.489 1.00 92.94 171 SER A C 1
ATOM 1256 O O . SER A 1 171 ? -8.233 1.056 15.427 1.00 92.94 171 SER A O 1
ATOM 1258 N N . MET A 1 172 ? -9.125 2.393 16.984 1.00 90.94 172 MET A N 1
ATOM 1259 C CA . MET A 1 172 ? -8.781 3.640 16.300 1.00 90.94 172 MET A CA 1
ATOM 1260 C C . MET A 1 172 ? -7.267 3.782 16.118 1.00 90.94 172 MET A C 1
ATOM 1262 O O . MET A 1 172 ? -6.826 4.100 15.021 1.00 90.94 172 MET A O 1
ATOM 1266 N N . ALA A 1 173 ? -6.467 3.513 17.155 1.00 89.62 173 ALA A N 1
ATOM 1267 C CA . ALA A 1 173 ? -5.007 3.559 17.045 1.00 89.62 173 ALA A CA 1
ATOM 1268 C C . ALA A 1 173 ? -4.469 2.520 16.046 1.00 89.62 173 ALA A C 1
ATOM 1270 O O . ALA A 1 173 ? -3.598 2.831 15.236 1.00 89.62 173 ALA A O 1
ATOM 1271 N N . TYR A 1 174 ? -5.014 1.301 16.069 1.00 93.12 174 TYR A N 1
ATOM 1272 C CA . TYR A 1 174 ? -4.669 0.261 15.101 1.00 93.12 174 TYR A CA 1
ATOM 1273 C C . TYR A 1 174 ? -4.997 0.684 13.662 1.00 93.12 174 TYR A C 1
ATOM 1275 O O . TYR A 1 174 ? -4.117 0.629 12.807 1.00 93.12 174 TYR A O 1
ATOM 1283 N N . ILE A 1 175 ? -6.228 1.143 13.400 1.00 93.50 175 ILE A N 1
ATOM 1284 C CA . ILE A 1 175 ? -6.684 1.559 12.062 1.00 93.50 175 ILE A CA 1
ATOM 1285 C C . ILE A 1 175 ? -5.795 2.675 11.512 1.00 93.50 175 ILE A C 1
ATOM 1287 O O . ILE A 1 175 ? -5.388 2.625 10.358 1.00 93.50 175 ILE A O 1
ATOM 1291 N N . LYS A 1 176 ? -5.458 3.652 12.350 1.00 89.75 176 LYS A N 1
ATOM 1292 C CA . LYS A 1 176 ? -4.586 4.775 12.001 1.00 89.75 176 LYS A CA 1
ATOM 1293 C C . LYS A 1 176 ? -3.195 4.337 11.571 1.00 89.75 176 LYS A C 1
ATOM 1295 O O . LYS A 1 176 ? -2.780 4.590 10.441 1.00 89.75 176 LYS A O 1
ATOM 1300 N N . ASN A 1 177 ? -2.530 3.564 12.428 1.00 90.62 177 ASN A N 1
ATOM 1301 C CA . ASN A 1 177 ? -1.214 3.013 12.120 1.00 90.62 177 ASN A CA 1
ATOM 1302 C C . ASN A 1 177 ? -1.254 2.134 10.860 1.00 90.62 177 ASN A C 1
ATOM 1304 O O . ASN A 1 177 ? -0.344 2.193 10.032 1.00 90.62 177 ASN A O 1
ATOM 1308 N N . ALA A 1 178 ? -2.327 1.354 10.690 1.00 92.62 178 ALA A N 1
ATOM 1309 C CA . ALA A 1 178 ? -2.550 0.558 9.493 1.00 92.62 178 ALA A CA 1
ATOM 1310 C C . ALA A 1 178 ? -2.696 1.439 8.247 1.00 92.62 178 ALA A C 1
ATOM 1312 O O . ALA A 1 178 ? -2.058 1.165 7.237 1.00 92.62 178 ALA A O 1
ATOM 1313 N N . PHE A 1 179 ? -3.482 2.515 8.298 1.00 92.62 179 PHE A N 1
ATOM 1314 C CA . PHE A 1 179 ? -3.708 3.399 7.152 1.00 92.62 179 PHE A CA 1
ATOM 1315 C C . PHE A 1 179 ? -2.446 4.143 6.735 1.00 92.62 179 PHE A C 1
ATOM 1317 O O . PHE A 1 179 ? -2.172 4.239 5.538 1.00 92.62 179 PHE A O 1
ATOM 1324 N N . VAL A 1 180 ? -1.646 4.609 7.696 1.00 88.81 180 VAL A N 1
ATOM 1325 C CA . VAL A 1 180 ? -0.346 5.236 7.417 1.00 88.81 180 VAL A CA 1
ATOM 1326 C C . VAL A 1 180 ? 0.582 4.260 6.692 1.00 88.81 180 VAL A C 1
ATOM 1328 O O . VAL A 1 180 ? 1.159 4.614 5.659 1.00 88.81 180 VAL A O 1
ATOM 1331 N N . ALA A 1 181 ? 0.685 3.024 7.189 1.00 90.00 181 ALA A N 1
ATOM 1332 C CA . ALA A 1 181 ? 1.491 1.982 6.562 1.00 90.00 181 ALA A CA 1
ATOM 1333 C C . ALA A 1 181 ? 0.985 1.620 5.156 1.00 90.00 181 ALA A C 1
ATOM 1335 O O . ALA A 1 181 ? 1.753 1.616 4.191 1.00 90.00 181 ALA A O 1
ATOM 1336 N N . LEU A 1 182 ? -0.322 1.376 5.025 1.00 92.56 182 LEU A N 1
ATOM 1337 C CA . LEU A 1 182 ? -0.966 1.023 3.762 1.00 92.56 182 LEU A CA 1
ATOM 1338 C C . LEU A 1 182 ? -0.791 2.124 2.719 1.00 92.56 182 LEU A C 1
ATOM 1340 O O . LEU A 1 182 ? -0.439 1.825 1.582 1.00 92.56 182 LEU A O 1
ATOM 1344 N N . LYS A 1 183 ? -0.961 3.397 3.093 1.00 91.94 183 LYS A N 1
ATOM 1345 C CA . LYS A 1 183 ? -0.766 4.540 2.189 1.00 91.94 183 LYS A CA 1
ATOM 1346 C C . LYS A 1 183 ? 0.623 4.516 1.552 1.00 91.94 183 LYS A C 1
ATOM 1348 O O . LYS A 1 183 ? 0.752 4.697 0.342 1.00 91.94 183 LYS A O 1
ATOM 1353 N N . GLN A 1 184 ? 1.657 4.300 2.361 1.00 89.62 184 GLN A N 1
ATOM 1354 C CA . GLN A 1 184 ? 3.046 4.305 1.902 1.00 89.62 184 GLN A CA 1
ATOM 1355 C C . GLN A 1 184 ? 3.355 3.097 1.020 1.00 89.62 184 GLN A C 1
ATOM 1357 O O . GLN A 1 184 ? 3.898 3.261 -0.073 1.00 89.62 184 GLN A O 1
ATOM 1362 N N . GLU A 1 185 ? 2.976 1.900 1.467 1.00 91.44 185 GLU A N 1
ATOM 1363 C CA . GLU A 1 185 ? 3.284 0.667 0.747 1.00 91.44 185 GLU A CA 1
ATOM 1364 C C . GLU A 1 185 ? 2.488 0.560 -0.566 1.00 91.44 185 GLU A C 1
ATOM 1366 O O . GLU A 1 185 ? 3.062 0.218 -1.601 1.00 91.44 185 GLU A O 1
ATOM 1371 N N . ILE A 1 186 ? 1.203 0.945 -0.572 1.00 93.25 186 ILE A N 1
ATOM 1372 C CA . ILE A 1 186 ? 0.386 1.018 -1.795 1.00 93.25 186 ILE A CA 1
ATOM 1373 C C . ILE A 1 186 ? 0.995 2.019 -2.781 1.00 93.25 186 ILE A C 1
ATOM 1375 O O . ILE A 1 186 ? 1.118 1.699 -3.963 1.00 93.25 186 ILE A O 1
ATOM 1379 N N . SER A 1 187 ? 1.415 3.204 -2.320 1.00 91.81 187 SER A N 1
ATOM 1380 C CA . SER A 1 187 ? 1.998 4.210 -3.217 1.00 91.81 187 SER A CA 1
ATOM 1381 C C . SER A 1 187 ? 3.305 3.738 -3.845 1.00 91.81 187 SER A C 1
ATOM 1383 O O . SER A 1 187 ? 3.493 3.867 -5.057 1.00 91.81 187 SER A O 1
ATOM 1385 N N . PHE A 1 188 ? 4.193 3.147 -3.043 1.00 93.19 188 PHE A N 1
ATOM 1386 C CA . PHE A 1 188 ? 5.432 2.563 -3.546 1.00 93.19 188 PHE A CA 1
ATOM 1387 C C . PHE A 1 188 ? 5.151 1.459 -4.575 1.00 93.19 188 PHE A C 1
ATOM 1389 O O . PHE A 1 188 ? 5.648 1.525 -5.704 1.00 93.19 188 PHE A O 1
ATOM 1396 N N . ASN A 1 189 ? 4.318 0.478 -4.217 1.00 93.12 18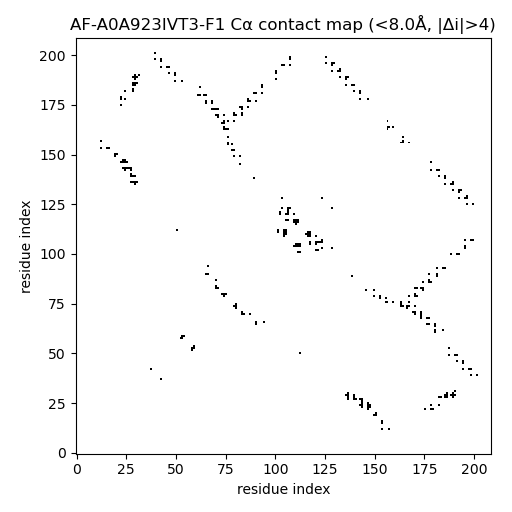9 ASN A N 1
ATOM 1397 C CA . ASN A 1 189 ? 4.058 -0.674 -5.072 1.00 93.12 189 ASN A CA 1
ATOM 1398 C C . ASN A 1 189 ? 3.340 -0.285 -6.370 1.00 93.12 189 ASN A C 1
ATOM 1400 O O . ASN A 1 189 ? 3.668 -0.817 -7.433 1.00 93.12 189 ASN A O 1
ATOM 1404 N N . ALA A 1 190 ? 2.409 0.671 -6.319 1.00 92.75 190 ALA A N 1
ATOM 1405 C CA . ALA A 1 190 ? 1.746 1.196 -7.506 1.00 92.75 190 ALA A CA 1
ATOM 1406 C C . ALA A 1 190 ? 2.739 1.897 -8.442 1.00 92.75 190 ALA A C 1
ATOM 1408 O O . ALA A 1 190 ? 2.787 1.569 -9.628 1.00 92.75 190 ALA A O 1
ATOM 1409 N N . LYS A 1 191 ? 3.581 2.799 -7.916 1.00 92.88 191 LYS A N 1
ATOM 1410 C CA . LYS A 1 191 ? 4.599 3.508 -8.712 1.00 92.88 191 LYS A CA 1
ATOM 1411 C C . LYS A 1 191 ? 5.603 2.548 -9.339 1.00 92.88 191 LYS A C 1
ATOM 1413 O O . LYS A 1 191 ? 5.903 2.673 -10.525 1.00 92.88 191 LYS A O 1
ATOM 1418 N N . MET A 1 192 ? 6.082 1.564 -8.575 1.00 94.06 192 MET A N 1
ATOM 1419 C CA . MET A 1 192 ? 6.991 0.546 -9.101 1.00 94.06 192 MET A CA 1
ATOM 1420 C C . MET A 1 192 ? 6.310 -0.286 -10.190 1.00 94.06 192 MET A C 1
ATOM 1422 O O . MET A 1 192 ? 6.855 -0.430 -11.280 1.00 94.06 192 MET A O 1
ATOM 1426 N N . THR A 1 193 ? 5.093 -0.777 -9.946 1.00 93.62 193 THR A N 1
ATOM 1427 C CA . THR A 1 193 ? 4.351 -1.577 -10.934 1.00 93.62 193 THR A CA 1
ATOM 1428 C C . THR A 1 193 ? 4.107 -0.796 -12.221 1.00 93.62 193 THR A C 1
ATOM 1430 O O . THR A 1 193 ? 4.311 -1.329 -13.308 1.00 93.62 193 THR A O 1
ATOM 1433 N N . GLN A 1 194 ? 3.716 0.474 -12.130 1.00 91.88 194 GLN A N 1
ATOM 1434 C CA . GLN A 1 194 ? 3.500 1.305 -13.312 1.00 91.88 194 GLN A CA 1
ATOM 1435 C C . GLN A 1 194 ? 4.791 1.593 -14.079 1.00 91.88 194 GLN A C 1
ATOM 1437 O O . GLN A 1 194 ? 4.798 1.509 -15.307 1.00 91.88 194 GLN A O 1
ATOM 1442 N N . ASN A 1 195 ? 5.893 1.862 -13.375 1.00 93.38 195 ASN A N 1
ATOM 1443 C CA . ASN A 1 195 ? 7.203 2.003 -14.001 1.00 93.38 195 ASN A CA 1
ATOM 1444 C C . ASN A 1 195 ? 7.606 0.720 -14.751 1.00 93.38 195 ASN A C 1
ATOM 1446 O O . ASN A 1 195 ? 8.071 0.783 -15.892 1.00 93.38 195 ASN A O 1
ATOM 1450 N N . LEU A 1 196 ? 7.368 -0.444 -14.143 1.00 93.12 196 LEU A N 1
ATOM 1451 C CA . LEU A 1 196 ? 7.614 -1.748 -14.752 1.00 93.12 196 LEU A CA 1
ATOM 1452 C C . LEU A 1 196 ? 6.721 -1.990 -15.979 1.00 93.12 196 LEU A C 1
ATOM 1454 O O . LEU A 1 196 ? 7.224 -2.443 -17.004 1.00 93.12 196 LEU A O 1
ATOM 1458 N N . ILE A 1 197 ? 5.436 -1.617 -15.929 1.00 91.56 197 ILE A N 1
ATOM 1459 C CA . ILE A 1 197 ? 4.531 -1.658 -17.093 1.00 91.56 197 ILE A CA 1
ATOM 1460 C C . ILE A 1 197 ? 5.070 -0.785 -18.229 1.00 91.56 197 ILE A C 1
ATOM 1462 O O . ILE A 1 197 ? 5.141 -1.244 -19.368 1.00 91.56 197 ILE A O 1
ATOM 1466 N N . ALA A 1 198 ? 5.437 0.465 -17.936 1.00 90.62 198 ALA A N 1
ATOM 1467 C CA . ALA A 1 198 ? 5.950 1.398 -18.935 1.00 90.62 198 ALA A CA 1
ATOM 1468 C C . ALA A 1 198 ? 7.267 0.895 -19.545 1.00 90.62 198 ALA A C 1
ATOM 1470 O O . ALA A 1 198 ? 7.416 0.884 -20.765 1.00 90.62 198 ALA A O 1
ATOM 1471 N N . THR A 1 199 ? 8.173 0.383 -18.710 1.00 90.94 199 THR A N 1
ATOM 1472 C CA . THR A 1 199 ? 9.435 -0.216 -19.159 1.00 90.94 199 THR A CA 1
ATOM 1473 C C . THR A 1 199 ? 9.183 -1.415 -20.071 1.00 90.94 199 THR A C 1
ATOM 1475 O O . THR A 1 199 ? 9.736 -1.473 -21.165 1.00 90.94 199 THR A O 1
ATOM 1478 N N . ASN A 1 200 ? 8.317 -2.345 -19.656 1.00 89.62 200 ASN A N 1
ATOM 1479 C CA . ASN A 1 200 ? 7.986 -3.534 -20.439 1.00 89.62 200 ASN A CA 1
ATOM 1480 C C . ASN A 1 200 ? 7.392 -3.152 -21.805 1.00 89.62 200 ASN A C 1
ATOM 1482 O O . ASN A 1 200 ? 7.777 -3.709 -22.829 1.00 89.62 200 ASN A O 1
ATOM 1486 N N . LYS A 1 201 ? 6.514 -2.140 -21.843 1.00 87.44 201 LYS A N 1
ATOM 1487 C CA . LYS A 1 201 ? 5.967 -1.598 -23.096 1.00 87.44 201 LYS A CA 1
ATOM 1488 C C . LYS A 1 201 ? 7.050 -1.013 -24.000 1.00 87.44 201 LYS A C 1
ATOM 1490 O O . LYS A 1 201 ? 7.025 -1.295 -25.186 1.00 87.44 201 LYS A O 1
ATOM 1495 N N . MET A 1 202 ? 7.997 -0.242 -23.464 1.00 84.81 202 MET A N 1
ATOM 1496 C CA . MET A 1 202 ? 9.075 0.356 -24.265 1.00 84.81 202 MET A CA 1
ATOM 1497 C C . MET A 1 202 ? 10.118 -0.659 -24.746 1.00 84.81 202 MET A C 1
ATOM 1499 O O . MET A 1 202 ? 10.725 -0.464 -25.793 1.00 84.81 202 MET A O 1
ATOM 1503 N N . MET A 1 203 ? 10.354 -1.726 -23.980 1.00 81.69 203 MET A N 1
ATOM 1504 C CA . MET A 1 203 ? 11.298 -2.783 -24.356 1.00 81.69 203 MET A CA 1
ATOM 1505 C C . MET A 1 203 ? 10.697 -3.778 -25.359 1.00 81.69 203 MET A C 1
ATOM 1507 O O . MET A 1 203 ? 11.443 -4.388 -26.125 1.00 81.69 203 MET A O 1
ATOM 1511 N N . HIS A 1 204 ? 9.368 -3.945 -25.368 1.00 74.88 204 HIS A N 1
ATOM 1512 C CA . HIS A 1 204 ? 8.683 -4.967 -26.168 1.00 74.88 204 HIS A CA 1
ATOM 1513 C C . HIS A 1 204 ? 7.663 -4.439 -27.201 1.00 74.88 204 HIS A C 1
ATOM 1515 O O . HIS A 1 204 ? 7.177 -5.234 -28.004 1.00 74.88 204 HIS A O 1
ATOM 1521 N N . GLY A 1 205 ? 7.371 -3.136 -27.248 1.00 59.06 205 GLY A N 1
ATOM 1522 C CA . GLY A 1 205 ? 6.641 -2.464 -28.336 1.00 59.06 205 GLY A CA 1
ATOM 1523 C C . GLY A 1 205 ? 7.495 -1.323 -28.898 1.00 59.06 205 GLY A C 1
ATOM 1524 O O . GLY A 1 205 ? 8.021 -0.524 -28.134 1.00 59.06 205 GLY A O 1
ATOM 1525 N N . ASP A 1 206 ? 7.743 -1.209 -30.202 1.00 43.47 206 ASP A N 1
ATOM 15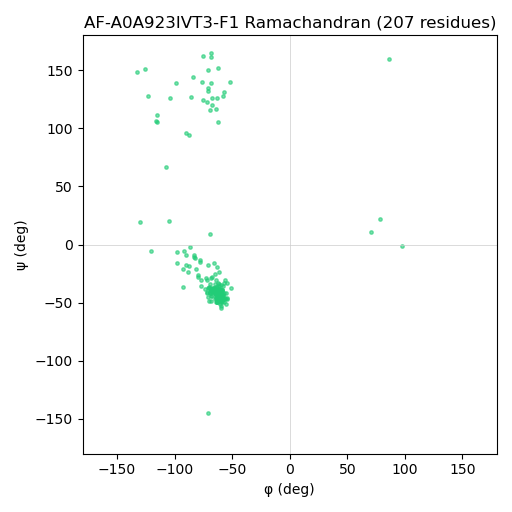26 C CA . ASP A 1 206 ? 6.883 -1.478 -31.362 1.00 43.47 206 ASP A CA 1
ATOM 1527 C C . ASP A 1 206 ? 7.404 -2.649 -32.231 1.00 43.47 206 ASP A C 1
ATOM 1529 O O . ASP A 1 206 ? 8.387 -2.509 -32.955 1.00 43.47 206 ASP A O 1
ATOM 1533 N N . LYS A 1 207 ? 6.763 -3.827 -32.161 1.00 44.12 207 LYS A N 1
ATOM 1534 C CA . LYS A 1 207 ? 6.954 -4.927 -33.137 1.00 44.12 207 LYS A CA 1
ATOM 1535 C C . LYS A 1 207 ? 5.772 -5.056 -34.108 1.00 44.12 207 LYS A C 1
ATOM 1537 O O . LYS A 1 207 ? 5.581 -6.109 -34.708 1.00 44.12 207 LYS A O 1
ATOM 1542 N N . SER A 1 208 ? 4.980 -3.996 -34.261 1.00 39.56 208 SER A N 1
ATOM 1543 C CA . SER A 1 208 ? 3.917 -3.899 -35.264 1.00 39.56 208 SER A CA 1
ATOM 1544 C C . SER A 1 208 ? 4.305 -2.931 -36.382 1.00 39.56 208 SER A C 1
ATOM 1546 O O . SER A 1 208 ? 3.682 -1.884 -36.537 1.00 39.56 208 SER A O 1
ATOM 1548 N N . LYS A 1 209 ? 5.327 -3.288 -37.167 1.00 34.09 209 LYS A N 1
ATOM 1549 C CA . LYS A 1 209 ? 5.535 -2.794 -38.536 1.00 34.09 209 LYS A CA 1
ATOM 1550 C C . LYS A 1 209 ? 6.085 -3.908 -39.408 1.00 34.09 209 LYS A C 1
ATOM 1552 O O . LYS A 1 209 ? 7.009 -4.603 -38.931 1.00 34.09 209 LYS A O 1
#

Radius of gyration: 21.07 Å; Cα contacts (8 Å, |Δi|>4): 194; chains: 1; bounding box: 46×34×79 Å

Foldseek 3Di:
DVVVVVVVLVVLLVVLQVVLPPQQLQDQLLDDPDPDQDDLVRLVVLLLVLLVCCPDPVLVVLLVLLVPQDQADDLPQVLLNVLSVLLVVLSVVLVVCVVVLQLLCCQLVCAGSVGHGRDDHDHDDLVNLVVQLVVLSVSSVVLNVSSVSSNCVSVSLSVPDDSSVVSSVSSNVSSRSSSVSSSVSSNSSSSSSVSSSSSNCVVPPDPPD

Nearest PDB structures (foldseek):
  3o43-assembly1_A  TM=2.682E-01  e=1.281E+00  synthetic construct
  7p3r-assembly1_D  TM=1.859E-01  e=7.316E+00  Vibrio cholerae O1 biovar El Tor str. N16961